Protein AF-A0A2B4SL84-F1 (afdb_monomer_lite)

Radius of gyration: 23.77 Å; chains: 1; bounding box: 54×51×97 Å

Structure (mmCIF, N/CA/C/O backbone):
data_AF-A0A2B4SL84-F1
#
_entry.id   AF-A0A2B4SL84-F1
#
loop_
_atom_site.group_PDB
_atom_site.id
_atom_site.type_symbol
_atom_site.label_atom_id
_atom_site.label_alt_id
_atom_site.label_comp_id
_atom_site.label_asym_id
_atom_site.label_entity_id
_atom_site.label_seq_id
_atom_site.pdbx_PDB_ins_code
_atom_site.Cartn_x
_atom_site.Cartn_y
_atom_site.Cartn_z
_atom_site.occupancy
_atom_site.B_iso_or_equiv
_atom_site.auth_seq_id
_atom_site.auth_comp_id
_atom_site.auth_asym_id
_atom_site.auth_atom_id
_atom_site.pdbx_PDB_model_num
ATOM 1 N N . MET A 1 1 ? -30.220 -30.568 69.373 1.00 39.31 1 MET A N 1
ATOM 2 C CA . MET A 1 1 ? -29.879 -29.169 69.046 1.00 39.31 1 MET A CA 1
ATOM 3 C C . MET A 1 1 ? -29.386 -29.143 67.608 1.00 39.31 1 MET A C 1
ATOM 5 O O . MET A 1 1 ? -28.279 -29.592 67.357 1.00 39.31 1 MET A O 1
ATOM 9 N N . LEU A 1 2 ? -30.231 -28.730 66.664 1.00 39.84 2 LEU A N 1
ATOM 10 C CA . LEU A 1 2 ? -29.877 -28.518 65.256 1.00 39.84 2 LEU A CA 1
ATOM 11 C C . LEU A 1 2 ? -30.132 -27.033 64.981 1.00 39.84 2 LEU A C 1
ATOM 13 O O . LEU A 1 2 ? -31.267 -26.581 65.109 1.00 39.84 2 LEU A O 1
ATOM 17 N N . GLY A 1 3 ? -29.065 -26.271 64.737 1.00 45.78 3 GLY A N 1
ATOM 18 C CA . GLY A 1 3 ? -29.142 -24.841 64.429 1.00 45.78 3 GLY A CA 1
ATOM 19 C C . GLY A 1 3 ? -29.603 -24.595 62.986 1.00 45.78 3 GLY A C 1
ATOM 20 O O . GLY A 1 3 ? -29.444 -25.481 62.144 1.00 45.78 3 GLY A O 1
ATOM 21 N N . PRO A 1 4 ? -30.179 -23.419 62.680 1.00 54.19 4 PRO A N 1
ATOM 22 C CA . PRO A 1 4 ? -30.688 -23.127 61.347 1.00 54.19 4 PRO A CA 1
ATOM 23 C C . PRO A 1 4 ? -29.530 -22.855 60.377 1.00 54.19 4 PRO A C 1
ATOM 25 O O . PRO A 1 4 ? -28.639 -22.059 60.671 1.00 54.19 4 PRO A O 1
ATOM 28 N N . LEU A 1 5 ? -29.554 -23.506 59.209 1.00 47.97 5 LEU A N 1
ATOM 29 C CA . LEU A 1 5 ? -28.699 -23.145 58.079 1.00 47.97 5 LEU A CA 1
ATOM 30 C C . LEU A 1 5 ? -29.188 -21.817 57.490 1.00 47.97 5 LEU A C 1
ATOM 32 O O . LEU A 1 5 ? -30.268 -21.745 56.906 1.00 47.97 5 LEU A O 1
ATOM 36 N N . THR A 1 6 ? -28.377 -20.774 57.614 1.00 47.62 6 THR A N 1
ATOM 37 C CA . THR A 1 6 ? -28.541 -19.525 56.872 1.00 47.62 6 THR A CA 1
ATOM 38 C C . THR A 1 6 ? -27.932 -19.686 55.478 1.00 47.62 6 THR A C 1
ATOM 40 O O . THR A 1 6 ? -26.717 -19.764 55.315 1.00 47.62 6 THR A O 1
ATOM 43 N N . PHE A 1 7 ? -28.776 -19.741 54.448 1.00 52.50 7 PHE A N 1
ATOM 44 C CA . PHE A 1 7 ? -28.333 -19.628 53.058 1.00 52.50 7 PHE A CA 1
ATOM 45 C C . PHE A 1 7 ? -28.110 -18.146 52.725 1.00 52.50 7 PHE A C 1
ATOM 47 O O . PHE A 1 7 ? -29.066 -17.381 52.615 1.00 52.50 7 PHE A O 1
ATOM 54 N N . LEU A 1 8 ? -26.850 -17.732 52.563 1.00 45.38 8 LEU A N 1
ATOM 55 C CA . LEU A 1 8 ? -26.514 -16.453 51.933 1.00 45.38 8 LEU A CA 1
ATOM 56 C C . LEU A 1 8 ? -26.655 -16.611 50.411 1.00 45.38 8 LEU A C 1
ATOM 58 O O . LEU A 1 8 ? -25.820 -17.256 49.778 1.00 45.38 8 LEU A O 1
ATOM 62 N N . SER A 1 9 ? -27.683 -16.012 49.804 1.00 48.47 9 SER A N 1
ATOM 63 C CA . SER A 1 9 ? -27.693 -15.812 48.352 1.00 48.47 9 SER A CA 1
ATOM 64 C C . SER A 1 9 ? -26.788 -14.626 48.019 1.00 48.47 9 SER A C 1
ATOM 66 O O . SER A 1 9 ? -27.162 -13.470 48.224 1.00 48.47 9 SER A O 1
ATOM 68 N N . ALA A 1 10 ? -25.586 -14.894 47.516 1.00 48.12 10 ALA A N 1
ATOM 69 C CA . ALA A 1 10 ? -24.776 -13.858 46.895 1.00 48.12 10 ALA A CA 1
ATOM 70 C C . ALA A 1 10 ? -25.393 -13.517 45.528 1.00 48.12 10 ALA A C 1
ATOM 72 O O . ALA A 1 10 ? -25.287 -14.295 44.581 1.00 48.12 10 ALA A O 1
ATOM 73 N N . LEU A 1 11 ? -26.054 -12.361 45.427 1.00 46.25 11 LEU A N 1
ATOM 74 C CA . LEU A 1 11 ? -26.340 -11.745 44.133 1.00 46.25 11 LEU A CA 1
ATOM 75 C C . LEU A 1 11 ? -24.994 -11.319 43.531 1.00 46.25 11 LEU A C 1
ATOM 77 O O . LEU A 1 11 ? -24.425 -10.298 43.912 1.00 46.25 11 LEU A O 1
ATOM 81 N N . VAL A 1 12 ? -24.464 -12.115 42.605 1.00 48.88 12 VAL A N 1
ATOM 82 C CA . VAL A 1 12 ? -23.361 -11.681 41.746 1.00 48.88 12 VAL A CA 1
ATOM 83 C C . VAL A 1 12 ? -23.954 -10.691 40.748 1.00 48.88 12 VAL A C 1
ATOM 85 O O . VAL A 1 12 ? -24.524 -11.079 39.731 1.00 48.88 12 VAL A O 1
ATOM 88 N N . PHE A 1 13 ? -23.851 -9.397 41.051 1.00 40.56 13 PHE A N 1
ATOM 89 C CA . PHE A 1 13 ? -23.984 -8.366 40.030 1.00 40.56 13 PHE A CA 1
ATOM 90 C C . PHE A 1 13 ? -22.816 -8.545 39.060 1.00 40.56 13 PHE A C 1
ATOM 92 O O . PHE A 1 13 ? -21.692 -8.127 39.339 1.00 40.56 13 PHE A O 1
ATOM 99 N N . VAL A 1 14 ? -23.070 -9.188 37.920 1.00 46.75 14 VAL A N 1
ATOM 100 C CA . VAL A 1 14 ? -22.184 -9.085 36.761 1.00 46.75 14 VAL A CA 1
ATOM 101 C C . VAL A 1 14 ? -22.312 -7.646 36.273 1.00 46.75 14 VAL A C 1
ATOM 103 O O . VAL A 1 14 ? -23.170 -7.318 35.458 1.00 46.75 14 VAL A O 1
ATOM 106 N N . LEU A 1 15 ? -21.496 -6.754 36.833 1.00 44.25 15 LEU A N 1
ATOM 107 C CA . LEU A 1 15 ? -21.224 -5.466 36.218 1.00 44.25 15 LEU A CA 1
ATOM 108 C C . LEU A 1 15 ? -20.579 -5.785 34.871 1.00 44.25 15 LEU A C 1
ATOM 110 O O . LEU A 1 15 ? -19.408 -6.168 34.817 1.00 44.25 15 LEU A O 1
ATOM 114 N N . GLY A 1 16 ? -21.367 -5.695 33.799 1.00 40.81 16 GLY A N 1
ATOM 115 C CA . GLY A 1 16 ? -20.864 -5.692 32.436 1.00 40.81 16 GLY A CA 1
ATOM 116 C C . GLY A 1 16 ? -19.934 -4.498 32.285 1.00 40.81 16 GLY A C 1
ATOM 117 O O . GLY A 1 16 ? -20.372 -3.401 31.958 1.00 40.81 16 GLY A O 1
ATOM 118 N N . HIS A 1 17 ? -18.654 -4.697 32.589 1.00 46.75 17 HIS A N 1
ATOM 119 C CA . HIS A 1 17 ? -17.615 -3.746 32.249 1.00 46.75 17 HIS A CA 1
ATOM 120 C C . HIS A 1 17 ? -17.556 -3.759 30.726 1.00 46.75 17 HIS A C 1
ATOM 122 O O . HIS A 1 17 ? -17.116 -4.745 30.135 1.00 46.75 17 HIS A O 1
ATOM 128 N N . GLY A 1 18 ? -18.077 -2.706 30.094 1.00 53.28 18 GLY A N 1
ATOM 129 C CA . GLY A 1 18 ? -17.866 -2.476 28.672 1.00 53.28 18 GLY A CA 1
ATOM 130 C C . GLY A 1 18 ? -16.363 -2.493 28.426 1.00 53.28 18 GLY A C 1
ATOM 131 O O . GLY A 1 18 ? -15.652 -1.593 28.863 1.00 53.28 18 GLY A O 1
ATOM 132 N N . HIS A 1 19 ? -15.862 -3.573 27.833 1.00 65.38 19 HIS A N 1
ATOM 133 C CA . HIS A 1 19 ? -14.440 -3.728 27.588 1.00 65.38 19 HIS A CA 1
ATOM 134 C C . HIS A 1 19 ? -14.057 -2.753 26.473 1.00 65.38 19 HIS A C 1
ATOM 136 O O . HIS A 1 19 ? -14.526 -2.890 25.341 1.00 65.38 19 HIS A O 1
ATOM 142 N N . ALA A 1 20 ? -13.232 -1.755 26.788 1.00 78.12 20 ALA A N 1
ATOM 143 C CA . ALA A 1 20 ? -12.756 -0.796 25.801 1.00 78.12 20 ALA A CA 1
ATOM 144 C C . ALA A 1 20 ? -12.003 -1.526 24.674 1.00 78.12 20 ALA A C 1
ATOM 146 O O . ALA A 1 20 ? -11.113 -2.352 24.914 1.00 78.12 20 ALA A O 1
ATOM 147 N N . THR A 1 21 ? -12.385 -1.250 23.428 1.00 89.06 21 THR A N 1
ATOM 148 C CA . THR A 1 21 ? -11.747 -1.830 22.245 1.00 89.06 21 THR A CA 1
ATOM 149 C C . THR A 1 21 ? -10.539 -0.985 21.870 1.00 89.06 21 THR A C 1
ATOM 151 O O . THR A 1 21 ? -10.688 0.134 21.389 1.00 89.06 21 THR A O 1
ATOM 154 N N . HIS A 1 22 ? -9.338 -1.518 22.070 1.00 93.44 22 HIS A N 1
ATOM 155 C CA . HIS A 1 22 ? -8.107 -0.858 21.640 1.00 93.44 22 HIS A CA 1
ATOM 156 C C . HIS A 1 22 ? -7.942 -0.994 20.123 1.00 93.44 22 HIS A C 1
ATOM 158 O O . HIS A 1 22 ? -8.202 -2.065 19.565 1.00 93.44 22 HIS A O 1
ATOM 164 N N . MET A 1 23 ? -7.537 0.088 19.459 1.00 95.88 23 MET A N 1
ATOM 165 C CA . MET A 1 23 ? -7.308 0.121 18.013 1.00 95.88 23 MET A CA 1
ATOM 166 C C . MET A 1 23 ? -6.044 0.926 17.703 1.00 95.88 23 MET A C 1
ATOM 168 O O . MET A 1 23 ? -6.093 2.117 17.406 1.00 95.88 23 MET A O 1
ATOM 172 N N . ARG A 1 24 ? -4.890 0.272 17.810 1.00 97.94 24 ARG A N 1
ATOM 173 C CA . ARG A 1 24 ? -3.572 0.867 17.574 1.00 97.94 24 ARG A CA 1
ATOM 174 C C . ARG A 1 24 ? -3.163 0.702 16.114 1.00 97.94 24 ARG A C 1
ATOM 176 O O . ARG A 1 24 ? -2.810 -0.398 15.691 1.00 97.94 24 ARG A O 1
ATOM 183 N N . TRP A 1 25 ? -3.195 1.783 15.349 1.00 98.25 25 TRP A N 1
ATOM 184 C CA . TRP A 1 25 ? -2.749 1.803 13.960 1.00 98.25 25 TRP A CA 1
ATOM 185 C C . TRP A 1 25 ? -1.238 1.997 13.885 1.00 98.25 25 TRP A C 1
ATOM 187 O O . TRP A 1 25 ? -0.712 2.953 14.452 1.00 98.25 25 TRP A O 1
ATOM 197 N N . CYS A 1 26 ? -0.538 1.106 13.192 1.00 98.44 26 CYS A N 1
ATOM 198 C CA . CYS A 1 26 ? 0.891 1.223 12.967 1.00 98.44 26 CYS A CA 1
ATOM 199 C C . CYS A 1 26 ? 1.167 2.033 11.698 1.00 98.44 26 CYS A C 1
ATOM 201 O O . CYS A 1 26 ? 0.639 1.709 10.634 1.00 98.44 26 CYS A O 1
ATOM 203 N N . THR A 1 27 ? 1.983 3.076 11.811 1.00 97.44 27 THR A N 1
ATOM 204 C CA . THR A 1 27 ? 2.416 3.929 10.695 1.00 97.44 27 THR A CA 1
ATOM 205 C C . THR A 1 27 ? 3.918 3.796 10.475 1.00 97.44 27 THR A C 1
ATOM 207 O O . THR A 1 27 ? 4.650 3.418 11.390 1.00 97.44 27 THR A O 1
ATOM 210 N N . ILE A 1 28 ? 4.394 4.104 9.269 1.00 92.75 28 ILE A N 1
ATOM 211 C CA . ILE A 1 28 ? 5.813 3.957 8.900 1.00 92.75 28 ILE A CA 1
ATOM 212 C C . ILE A 1 28 ? 6.509 5.289 8.589 1.00 92.75 28 ILE A C 1
ATOM 214 O O . ILE A 1 28 ? 7.736 5.346 8.553 1.00 92.75 28 ILE A O 1
ATOM 218 N N . LYS A 1 29 ? 5.751 6.370 8.357 1.00 90.75 29 LYS A N 1
ATOM 219 C CA . LYS A 1 29 ? 6.280 7.715 8.060 1.00 90.75 29 LYS A CA 1
ATOM 220 C C . LYS A 1 29 ? 5.773 8.745 9.063 1.00 90.75 29 LYS A C 1
ATOM 222 O O . LYS A 1 29 ? 4.617 8.697 9.469 1.00 90.75 29 LYS A O 1
ATOM 227 N N . ASP A 1 30 ? 6.572 9.772 9.341 1.00 93.81 30 ASP A N 1
ATOM 228 C CA . ASP A 1 30 ? 6.170 10.874 10.230 1.00 93.81 30 ASP A CA 1
ATOM 229 C C . ASP A 1 30 ? 4.902 11.599 9.746 1.00 93.81 30 ASP A C 1
ATOM 231 O O . ASP A 1 30 ? 4.051 12.006 10.537 1.00 93.81 30 ASP A O 1
ATOM 235 N N . GLN A 1 31 ? 4.756 11.784 8.430 1.00 94.19 31 GLN A N 1
ATOM 236 C CA . GLN A 1 31 ? 3.558 12.384 7.836 1.00 94.19 31 GLN A CA 1
ATOM 237 C C . GLN A 1 31 ? 2.338 11.476 8.009 1.00 94.19 31 GLN A C 1
ATOM 239 O O . GLN A 1 31 ? 1.235 11.960 8.254 1.00 94.19 31 GLN A O 1
ATOM 244 N N . GLU A 1 32 ? 2.542 10.165 7.918 1.00 94.19 32 GLU A N 1
ATOM 245 C CA . GLU A 1 32 ? 1.490 9.173 8.106 1.00 94.19 32 GLU A CA 1
ATOM 246 C C . GLU A 1 32 ? 1.044 9.115 9.567 1.00 94.19 32 GLU A C 1
ATOM 248 O O . GLU A 1 32 ? -0.154 9.110 9.833 1.00 94.19 32 GLU A O 1
ATOM 253 N N . GLN A 1 33 ? 1.980 9.198 10.514 1.00 97.12 33 GLN A N 1
ATOM 254 C CA . GLN A 1 33 ? 1.684 9.326 11.941 1.00 97.12 33 GLN A CA 1
ATOM 255 C C . GLN A 1 33 ? 0.835 10.570 12.235 1.00 97.12 33 GLN A C 1
ATOM 257 O O . GLN A 1 33 ? -0.128 10.490 12.995 1.00 97.12 33 GLN A O 1
ATOM 262 N N . LYS A 1 34 ? 1.123 11.712 11.597 1.00 97.50 34 LYS A N 1
ATOM 263 C CA . LYS A 1 34 ? 0.296 12.927 11.731 1.00 97.50 34 LYS A CA 1
ATOM 264 C C . LYS A 1 34 ? -1.118 12.727 11.181 1.00 97.50 34 LYS A C 1
ATOM 266 O O . LYS A 1 34 ? -2.081 13.124 11.834 1.00 97.50 34 LYS A O 1
ATOM 271 N N . LYS A 1 35 ? -1.260 12.100 10.006 1.00 97.62 35 LYS A N 1
ATOM 272 C CA . LYS A 1 35 ? -2.584 11.779 9.442 1.00 97.62 35 LYS A CA 1
ATOM 273 C C . LYS A 1 35 ? -3.342 10.790 10.322 1.00 97.62 35 LYS A C 1
ATOM 275 O O . LYS A 1 35 ? -4.537 10.956 10.534 1.00 97.62 35 LYS A O 1
ATOM 280 N N . CYS A 1 36 ? -2.638 9.825 10.901 1.00 98.06 36 CYS A N 1
ATOM 281 C CA . CYS A 1 36 ? -3.187 8.869 11.849 1.00 98.06 36 CYS A CA 1
ATOM 282 C C . CYS A 1 36 ? -3.765 9.561 13.086 1.00 98.06 36 CYS A C 1
ATOM 284 O O . CYS A 1 36 ? -4.896 9.284 13.462 1.00 98.06 36 CYS A O 1
ATOM 286 N N . GLN A 1 37 ? -3.047 10.520 13.672 1.00 97.75 37 GLN A N 1
ATOM 287 C CA . GLN A 1 37 ? -3.518 11.274 14.842 1.00 97.75 37 GLN A CA 1
ATOM 288 C C . GLN A 1 37 ? -4.761 12.126 14.548 1.00 97.75 37 GLN A C 1
ATOM 290 O O . GLN A 1 37 ? -5.606 12.338 15.417 1.00 97.75 37 GLN A O 1
ATOM 295 N N . ASP A 1 38 ? -4.898 12.633 13.321 1.00 97.31 38 ASP A N 1
ATOM 296 C CA . ASP A 1 38 ? -6.145 13.266 12.891 1.00 97.31 38 ASP A CA 1
ATOM 297 C C . ASP A 1 38 ? -7.262 12.228 12.695 1.00 97.31 38 ASP A C 1
ATOM 299 O O . ASP A 1 38 ? -8.405 12.478 13.082 1.00 97.31 38 ASP A O 1
ATOM 303 N N . PHE A 1 39 ? -6.928 11.047 12.169 1.00 97.31 39 PHE A N 1
ATOM 304 C CA . PHE A 1 39 ? -7.865 9.942 11.992 1.00 97.31 39 PHE A CA 1
ATOM 305 C C . PHE A 1 39 ? -8.367 9.362 13.326 1.00 97.31 39 PHE A C 1
ATOM 307 O O . PHE A 1 39 ? -9.541 9.018 13.431 1.00 97.31 39 PHE A O 1
ATOM 314 N N . GLU A 1 40 ? -7.542 9.336 14.379 1.00 96.50 40 GLU A N 1
ATOM 315 C CA . GLU A 1 40 ? -7.954 8.952 15.738 1.00 96.50 40 GLU A CA 1
ATOM 316 C C . GLU A 1 40 ? -9.177 9.753 16.198 1.00 96.50 40 GLU A C 1
ATOM 318 O O . GLU A 1 40 ? -10.151 9.180 16.685 1.00 96.50 40 GLU A O 1
ATOM 323 N N . LYS A 1 41 ? -9.161 11.076 15.994 1.00 94.88 41 LYS A N 1
ATOM 324 C CA . LYS A 1 41 ? -10.257 11.977 16.391 1.00 94.88 41 LYS A CA 1
ATOM 325 C C . LYS A 1 41 ? -11.543 11.649 15.636 1.00 94.88 41 LYS A C 1
ATOM 327 O O . LYS A 1 41 ? -12.626 11.673 16.217 1.00 94.88 41 LYS A O 1
ATOM 332 N N . VAL A 1 42 ? -11.418 11.316 14.352 1.00 94.44 42 VAL A N 1
ATOM 333 C CA . VAL A 1 42 ? -12.543 10.885 13.514 1.00 94.44 42 VAL A CA 1
ATOM 334 C C . VAL A 1 42 ? -13.129 9.575 14.032 1.00 94.44 42 VAL A C 1
ATOM 336 O O . VAL A 1 42 ? -14.339 9.480 14.230 1.00 94.44 42 VAL A O 1
ATOM 339 N N . LEU A 1 43 ? -12.281 8.588 14.323 1.00 94.88 43 LEU A N 1
ATOM 340 C CA . LEU A 1 43 ? -12.712 7.300 14.865 1.00 94.88 43 LEU A CA 1
ATOM 341 C C . LEU A 1 43 ? -13.376 7.445 16.242 1.00 94.88 43 LEU A C 1
ATOM 343 O O . LEU A 1 43 ? -14.366 6.764 16.501 1.00 94.88 43 LEU A O 1
ATOM 347 N N . MET A 1 44 ? -12.883 8.350 17.097 1.00 92.75 44 MET A N 1
ATOM 348 C CA . MET A 1 44 ? -13.518 8.681 18.380 1.00 92.75 44 MET A CA 1
ATOM 349 C C . MET A 1 44 ? -14.903 9.314 18.202 1.00 92.75 44 MET A C 1
ATOM 351 O O . MET A 1 44 ? -15.819 9.002 18.961 1.00 92.75 44 MET A O 1
ATOM 355 N N . ASN A 1 45 ? -15.084 10.184 17.203 1.00 92.00 45 ASN A N 1
ATOM 356 C CA . ASN A 1 45 ? -16.395 10.772 16.938 1.00 92.00 45 ASN A CA 1
ATOM 357 C C . ASN A 1 45 ? -17.399 9.707 16.464 1.00 92.00 45 ASN A C 1
ATOM 359 O O . ASN A 1 45 ? -18.475 9.563 17.041 1.00 92.00 45 ASN A O 1
ATOM 363 N N . ILE A 1 46 ? -17.008 8.893 15.476 1.00 91.75 46 ILE A N 1
ATOM 364 C CA . ILE A 1 46 ? -17.867 7.827 14.937 1.00 91.75 46 ILE A CA 1
ATOM 365 C C . ILE A 1 46 ? -18.211 6.800 16.027 1.00 91.75 46 ILE A C 1
ATOM 367 O O . ILE A 1 46 ? -19.343 6.312 16.073 1.00 91.75 46 ILE A O 1
ATOM 371 N N . SER A 1 47 ? -17.260 6.447 16.900 1.00 90.69 47 SER A N 1
ATOM 372 C CA . SER A 1 47 ? -17.497 5.472 17.970 1.00 90.69 47 SER A CA 1
ATOM 373 C C . SER A 1 47 ? -18.490 5.994 19.013 1.00 90.69 47 SER A C 1
ATOM 375 O O . SER A 1 47 ? -19.408 5.261 19.390 1.00 90.69 47 SER A O 1
ATOM 377 N N . SER A 1 48 ? -18.373 7.270 19.396 1.00 88.69 48 SER A N 1
ATOM 378 C CA . SER A 1 48 ? -19.300 7.955 20.304 1.00 88.69 48 SER A CA 1
ATOM 379 C C . SER A 1 48 ? -20.730 7.981 19.755 1.00 88.69 48 SER A C 1
ATOM 381 O O . SER A 1 48 ? -21.668 7.591 20.448 1.00 88.69 48 SER A O 1
ATOM 383 N N . GLU A 1 49 ? -20.901 8.329 18.475 1.00 88.19 49 GLU A N 1
ATOM 384 C CA . GLU A 1 49 ? -22.210 8.360 17.798 1.00 88.19 49 GLU A CA 1
ATOM 385 C C . GLU A 1 49 ? -22.919 6.994 17.769 1.00 88.19 49 GLU A C 1
ATOM 387 O O . GLU A 1 49 ? -24.141 6.922 17.641 1.00 88.19 49 GLU A O 1
ATOM 392 N N . HIS A 1 50 ? -22.167 5.900 17.909 1.00 85.25 50 HIS A N 1
ATOM 393 C CA . HIS A 1 50 ? -22.679 4.534 17.817 1.00 85.25 50 HIS A CA 1
ATOM 394 C C . HIS A 1 50 ? -22.625 3.759 19.138 1.00 85.25 50 HIS A C 1
ATOM 396 O O . HIS A 1 50 ? -22.771 2.536 19.124 1.00 85.25 50 HIS A O 1
ATOM 402 N N . ASN A 1 51 ? -22.443 4.445 20.274 1.00 84.12 51 ASN A N 1
ATOM 403 C CA . ASN A 1 51 ? -22.340 3.837 21.608 1.00 84.12 51 ASN A CA 1
ATOM 404 C C . ASN A 1 51 ? -21.258 2.739 21.694 1.00 84.12 51 ASN A C 1
ATOM 406 O O . ASN A 1 51 ? -21.430 1.729 22.378 1.00 84.12 51 ASN A O 1
ATOM 410 N N . MET A 1 52 ? -20.143 2.920 20.981 1.00 84.19 52 MET A N 1
ATOM 411 C CA . MET A 1 52 ? -18.999 2.009 20.986 1.00 84.19 52 MET A CA 1
ATOM 412 C C . MET A 1 52 ? -17.844 2.622 21.779 1.00 84.19 52 MET A C 1
ATOM 414 O O . MET A 1 52 ? -17.437 3.752 21.526 1.00 84.19 52 MET A O 1
ATOM 418 N N . THR A 1 53 ? -17.256 1.865 22.704 1.00 87.75 53 THR A N 1
ATOM 419 C CA . THR A 1 53 ? -16.054 2.300 23.431 1.00 87.75 53 THR A CA 1
ATOM 420 C C . THR A 1 53 ? -14.806 1.878 22.658 1.00 87.75 53 THR A C 1
ATOM 422 O O . THR A 1 53 ? -14.350 0.738 22.771 1.00 87.75 53 THR A O 1
ATOM 425 N N . LEU A 1 54 ? -14.280 2.795 21.843 1.00 92.06 54 LEU A N 1
ATOM 426 C CA . LEU A 1 54 ? -13.068 2.609 21.043 1.00 92.06 54 LEU A CA 1
ATOM 427 C C . LEU A 1 54 ? -11.940 3.503 21.569 1.00 92.06 54 LEU A C 1
ATOM 429 O O . LEU A 1 54 ? -12.150 4.695 21.778 1.00 92.06 54 LEU A O 1
ATOM 433 N N . GLU A 1 55 ? -10.742 2.945 21.705 1.00 94.31 55 GLU A N 1
ATOM 434 C CA . GLU A 1 55 ? -9.515 3.672 22.039 1.00 94.31 55 GLU A CA 1
ATOM 435 C C . GLU A 1 55 ? -8.545 3.635 20.847 1.00 94.31 55 GLU A C 1
ATOM 437 O O . GLU A 1 55 ? -7.646 2.782 20.806 1.00 94.31 55 GLU A O 1
ATOM 442 N N . PRO A 1 56 ? -8.736 4.511 19.840 1.00 95.88 56 PRO A N 1
ATOM 443 C CA . PRO A 1 56 ? -7.822 4.600 18.715 1.00 95.88 56 PRO A CA 1
ATOM 444 C C . PRO A 1 56 ? -6.509 5.259 19.149 1.00 95.88 56 PRO A C 1
ATOM 446 O O . PRO A 1 56 ? -6.516 6.244 19.889 1.00 95.88 56 PRO A O 1
ATOM 449 N N . LYS A 1 57 ? -5.385 4.695 18.704 1.00 97.38 57 LYS A N 1
ATOM 450 C CA . LYS A 1 57 ? -4.031 5.218 18.942 1.00 97.38 57 LYS A CA 1
ATOM 451 C C . LYS A 1 57 ? -3.145 4.980 17.720 1.00 97.38 57 LYS A C 1
ATOM 453 O O . LYS A 1 57 ? -3.365 4.023 16.986 1.00 97.38 57 LYS A O 1
ATOM 458 N N . CYS A 1 58 ? -2.091 5.766 17.563 1.00 98.12 58 CYS A N 1
ATOM 459 C CA . CYS A 1 58 ? -1.101 5.604 16.506 1.00 98.12 58 CYS A CA 1
ATOM 460 C C . CYS A 1 58 ? 0.243 5.173 17.084 1.00 98.12 58 CYS A C 1
ATOM 462 O O . CYS A 1 58 ? 0.823 5.844 17.941 1.00 98.12 58 CYS A O 1
ATOM 464 N N . VAL A 1 59 ? 0.765 4.060 16.588 1.00 98.25 59 VAL A N 1
ATOM 465 C CA . VAL A 1 59 ? 2.088 3.531 16.919 1.00 98.25 59 VAL A CA 1
ATOM 466 C C . VAL A 1 59 ? 2.978 3.731 15.703 1.00 98.25 59 VAL A C 1
ATOM 468 O O . VAL A 1 59 ? 2.584 3.391 14.597 1.00 98.25 59 VAL A O 1
ATOM 471 N N . GLN A 1 60 ? 4.181 4.263 15.887 1.00 97.81 60 GLN A N 1
ATOM 472 C CA . GLN A 1 60 ? 5.107 4.422 14.771 1.00 97.81 60 GLN A CA 1
ATOM 473 C C . GLN A 1 60 ? 6.105 3.264 14.737 1.00 97.81 60 GLN A C 1
ATOM 475 O O . GLN A 1 60 ? 6.749 2.954 15.742 1.00 97.81 60 GLN A O 1
ATOM 480 N N . GLY A 1 61 ? 6.204 2.622 13.581 1.00 96.00 61 GLY A N 1
ATOM 481 C CA . GLY A 1 61 ? 7.233 1.653 13.239 1.00 96.00 61 GLY A CA 1
ATOM 482 C C . GLY A 1 61 ? 8.283 2.265 12.314 1.00 96.00 61 GLY A C 1
ATOM 483 O O . GLY A 1 61 ? 8.097 3.323 11.718 1.00 96.00 61 GLY A O 1
ATOM 484 N N . SER A 1 62 ? 9.408 1.576 12.186 1.00 88.25 62 SER A N 1
ATOM 485 C CA . SER A 1 62 ? 10.509 1.944 11.291 1.00 88.25 62 SER A CA 1
ATOM 486 C C . SER A 1 62 ? 10.283 1.511 9.837 1.00 88.25 62 SER A C 1
ATOM 488 O O . SER A 1 62 ? 10.918 2.043 8.929 1.00 88.25 62 SER A O 1
ATOM 490 N N . ASN A 1 63 ? 9.427 0.511 9.610 1.00 87.94 63 ASN A N 1
ATOM 491 C CA . ASN A 1 63 ? 9.011 -0.010 8.305 1.00 87.94 63 ASN A CA 1
ATOM 492 C C . ASN A 1 63 ? 7.835 -0.994 8.486 1.00 87.94 63 ASN A C 1
ATOM 494 O O . ASN A 1 63 ? 7.447 -1.310 9.612 1.00 87.94 63 ASN A O 1
ATOM 498 N N . ALA A 1 64 ? 7.288 -1.510 7.381 1.00 89.75 64 ALA A N 1
ATOM 499 C CA . ALA A 1 64 ? 6.155 -2.434 7.414 1.00 89.75 64 ALA A CA 1
ATOM 500 C C . ALA A 1 64 ? 6.445 -3.720 8.207 1.00 89.75 64 ALA A C 1
ATOM 502 O O . ALA A 1 64 ? 5.569 -4.206 8.914 1.00 89.75 64 ALA A O 1
ATOM 503 N N . ILE A 1 65 ? 7.673 -4.251 8.145 1.00 89.38 65 ILE A N 1
ATOM 504 C CA . ILE A 1 65 ? 8.063 -5.472 8.868 1.00 89.38 65 ILE A CA 1
ATOM 505 C C . ILE A 1 65 ? 8.078 -5.237 10.378 1.00 89.38 65 ILE A C 1
ATOM 507 O O . ILE A 1 65 ? 7.527 -6.045 11.117 1.00 89.38 65 ILE A O 1
ATOM 511 N N . ASP A 1 66 ? 8.639 -4.118 10.829 1.00 94.88 66 ASP A N 1
ATOM 512 C CA . ASP A 1 66 ? 8.588 -3.718 12.240 1.00 94.88 66 ASP A CA 1
ATOM 513 C C . ASP A 1 66 ? 7.134 -3.564 12.714 1.00 94.88 66 ASP A C 1
ATOM 515 O O . ASP A 1 66 ? 6.753 -4.080 13.760 1.00 94.88 66 ASP A O 1
ATOM 519 N N . CYS A 1 67 ? 6.258 -2.969 11.900 1.00 97.69 67 CYS A N 1
ATOM 520 C CA . CYS A 1 67 ? 4.832 -2.922 12.219 1.00 97.69 67 CYS A CA 1
ATOM 521 C C . CYS A 1 67 ? 4.168 -4.309 12.278 1.00 97.69 67 CYS A C 1
ATOM 523 O O . CYS A 1 67 ? 3.383 -4.566 13.191 1.00 97.69 67 CYS A O 1
ATOM 525 N N . MET A 1 68 ? 4.489 -5.225 11.360 1.00 97.25 68 MET A N 1
ATOM 526 C CA . MET A 1 68 ? 4.011 -6.613 11.420 1.00 97.25 68 MET A CA 1
ATOM 527 C C . MET A 1 68 ? 4.499 -7.323 12.696 1.00 97.25 68 MET A C 1
ATOM 529 O O . MET A 1 68 ? 3.724 -8.026 13.347 1.00 97.25 68 MET A O 1
ATOM 533 N N . GLU A 1 69 ? 5.755 -7.107 13.100 1.00 96.19 69 GLU A N 1
ATOM 534 C CA . GLU A 1 69 ? 6.328 -7.621 14.352 1.00 96.19 69 GLU A CA 1
ATOM 535 C C . GLU A 1 69 ? 5.612 -7.041 15.577 1.00 96.19 69 GLU A C 1
ATOM 537 O O . GLU A 1 69 ? 5.179 -7.792 16.454 1.00 96.19 69 GLU A O 1
ATOM 542 N N . LYS A 1 70 ? 5.383 -5.726 15.599 1.00 98.25 70 LYS A N 1
ATOM 543 C CA . LYS A 1 70 ? 4.606 -5.043 16.641 1.00 98.25 70 LYS A CA 1
ATOM 544 C C . LYS A 1 70 ? 3.193 -5.595 16.755 1.00 98.25 70 LYS A C 1
ATOM 546 O O . LYS A 1 70 ? 2.719 -5.810 17.869 1.00 98.25 70 LYS A O 1
ATOM 551 N N . ILE A 1 71 ? 2.522 -5.876 15.639 1.00 98.00 71 ILE A N 1
ATOM 552 C CA . ILE A 1 71 ? 1.177 -6.466 15.660 1.00 98.00 71 ILE A CA 1
ATOM 553 C C . ILE A 1 71 ? 1.212 -7.902 16.181 1.00 98.00 71 ILE A C 1
ATOM 555 O O . ILE A 1 71 ? 0.406 -8.284 17.033 1.00 98.00 71 ILE A O 1
ATOM 559 N N . LYS A 1 72 ? 2.191 -8.698 15.745 1.00 95.56 72 LYS A N 1
ATOM 560 C CA . LYS A 1 72 ? 2.394 -10.063 16.246 1.00 95.56 72 LYS A CA 1
ATOM 561 C C . LYS A 1 72 ? 2.595 -10.083 17.767 1.00 95.56 72 LYS A C 1
ATOM 563 O O . LYS A 1 72 ? 1.972 -10.910 18.448 1.00 95.56 72 LYS A O 1
ATOM 568 N N . ASN A 1 73 ? 3.382 -9.133 18.279 1.00 95.94 73 ASN A N 1
ATOM 569 C CA . ASN A 1 73 ? 3.712 -8.949 19.695 1.00 95.94 73 ASN A CA 1
ATOM 570 C C . ASN A 1 73 ? 2.612 -8.242 20.508 1.00 95.94 73 ASN A C 1
ATOM 572 O O . ASN A 1 73 ? 2.708 -8.172 21.731 1.00 95.94 73 ASN A O 1
ATOM 576 N N . GLY A 1 74 ? 1.551 -7.746 19.863 1.00 95.12 74 GLY A N 1
ATOM 577 C CA . GLY A 1 74 ? 0.457 -7.041 20.533 1.00 95.12 74 GLY A CA 1
ATOM 578 C C . GLY A 1 74 ? 0.809 -5.618 20.977 1.00 95.12 74 GLY A C 1
ATOM 579 O O . GLY A 1 74 ? 0.160 -5.090 21.878 1.00 95.12 74 GLY A O 1
ATOM 580 N N . GLU A 1 75 ? 1.813 -4.989 20.366 1.00 97.44 75 GLU A N 1
ATOM 581 C CA . GLU A 1 75 ? 2.166 -3.571 20.533 1.00 97.44 75 GLU A CA 1
ATOM 582 C C . GLU A 1 75 ? 1.328 -2.652 19.630 1.00 97.44 75 GLU A C 1
ATOM 584 O O . GLU A 1 75 ? 1.048 -1.514 20.005 1.00 97.44 75 GLU A O 1
ATOM 589 N N . ALA A 1 76 ? 0.888 -3.163 18.478 1.00 98.06 76 ALA A N 1
ATOM 590 C CA . ALA A 1 76 ? -0.037 -2.520 17.547 1.00 98.06 76 ALA A CA 1
ATOM 591 C C . ALA A 1 76 ? -1.140 -3.510 17.127 1.00 98.06 76 ALA A C 1
ATOM 593 O O . ALA A 1 76 ? -1.040 -4.699 17.419 1.00 98.06 76 ALA A O 1
ATOM 594 N N . ASP A 1 77 ? -2.186 -3.033 16.450 1.00 98.00 77 ASP A N 1
ATOM 595 C CA . ASP A 1 77 ? -3.356 -3.850 16.088 1.00 98.00 77 ASP A CA 1
ATOM 596 C C . ASP A 1 77 ? -3.627 -3.884 14.575 1.00 98.00 77 ASP A C 1
ATOM 598 O O . ASP A 1 77 ? -4.152 -4.879 14.066 1.00 98.00 77 ASP A O 1
ATOM 602 N N . LEU A 1 78 ? -3.286 -2.809 13.854 1.00 98.06 78 LEU A N 1
ATOM 603 C CA . LEU A 1 78 ? -3.621 -2.617 12.439 1.00 98.06 78 LEU A CA 1
ATOM 604 C C . LEU A 1 78 ? -2.469 -1.986 11.658 1.00 98.06 78 LEU A C 1
ATOM 606 O O . LEU A 1 78 ? -1.723 -1.177 12.200 1.00 98.06 78 LEU A O 1
ATOM 610 N N . ILE A 1 79 ? -2.364 -2.317 10.374 1.00 97.75 79 ILE A N 1
ATOM 611 C CA . ILE A 1 79 ? -1.502 -1.646 9.390 1.00 97.75 79 ILE A CA 1
ATOM 612 C C . ILE A 1 79 ? -2.115 -1.811 7.996 1.00 97.75 79 ILE A C 1
ATOM 614 O O . ILE A 1 79 ? -2.694 -2.857 7.711 1.00 97.75 79 ILE A O 1
ATOM 618 N N . THR A 1 80 ? -1.976 -0.814 7.124 1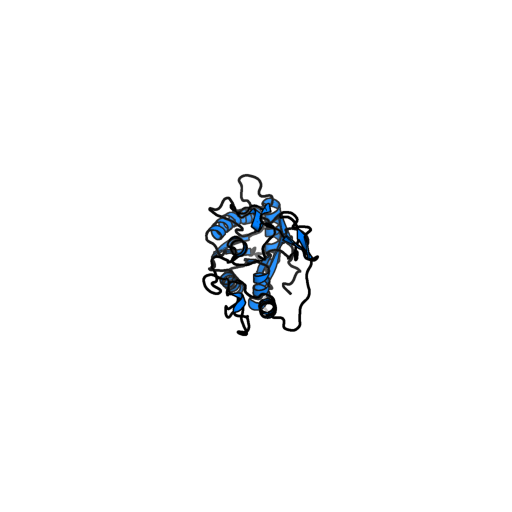.00 95.25 80 THR A N 1
ATOM 619 C CA . THR A 1 80 ? -2.287 -0.957 5.693 1.00 95.25 80 THR A CA 1
ATOM 620 C C . THR A 1 80 ? -1.063 -1.490 4.955 1.00 95.25 80 THR A C 1
ATOM 622 O O . THR A 1 80 ? 0.012 -0.909 5.073 1.00 95.25 80 THR A O 1
ATOM 625 N N . LEU A 1 81 ? -1.217 -2.580 4.203 1.00 91.44 81 LEU A N 1
ATOM 626 C CA . LEU A 1 81 ? -0.136 -3.255 3.475 1.00 91.44 81 LEU A CA 1
ATOM 627 C C . LEU A 1 81 ? -0.465 -3.403 1.991 1.00 91.44 81 LEU A C 1
ATOM 629 O O . LEU A 1 81 ? -1.630 -3.569 1.628 1.00 91.44 81 LEU A O 1
ATOM 633 N N . ASP A 1 82 ? 0.560 -3.384 1.139 1.00 84.69 82 ASP A N 1
ATOM 634 C CA . ASP A 1 82 ? 0.425 -3.701 -0.287 1.00 84.69 82 ASP A CA 1
ATOM 635 C C . ASP A 1 82 ? 0.302 -5.206 -0.576 1.00 84.69 82 ASP A C 1
ATOM 637 O O . ASP A 1 82 ? 0.465 -6.042 0.306 1.00 84.69 82 ASP A O 1
ATOM 641 N N . GLY A 1 83 ? 0.004 -5.577 -1.827 1.00 78.12 83 GLY A N 1
ATOM 642 C CA . GLY A 1 83 ? -0.194 -6.981 -2.208 1.00 78.12 83 GLY A CA 1
ATOM 643 C C . GLY A 1 83 ? 0.999 -7.904 -1.909 1.00 78.12 83 GLY A C 1
ATOM 644 O O . GLY A 1 83 ? 0.797 -9.059 -1.538 1.00 78.12 83 GLY A O 1
ATOM 645 N N . GLY A 1 84 ? 2.236 -7.413 -2.033 1.00 73.56 84 GLY A N 1
ATOM 646 C CA . GLY A 1 84 ? 3.434 -8.188 -1.699 1.00 73.56 84 GLY A CA 1
ATOM 647 C C . GLY A 1 84 ? 3.626 -8.318 -0.188 1.00 73.56 84 GLY A C 1
ATOM 648 O O . GLY A 1 84 ? 3.953 -9.392 0.319 1.00 73.56 84 GLY A O 1
ATOM 649 N N . GLU A 1 85 ? 3.363 -7.241 0.546 1.00 82.50 85 GLU A N 1
ATOM 650 C CA . GLU A 1 85 ? 3.432 -7.202 2.004 1.00 82.50 85 GLU A CA 1
ATOM 651 C C . GLU A 1 85 ? 2.322 -8.028 2.672 1.00 82.50 85 GLU A C 1
ATOM 653 O O . GLU A 1 85 ? 2.590 -8.694 3.669 1.00 82.50 85 GLU A O 1
ATOM 658 N N . ILE A 1 86 ? 1.109 -8.066 2.109 1.00 86.50 86 ILE A N 1
ATOM 659 C CA . ILE A 1 86 ? -0.011 -8.904 2.574 1.00 86.50 86 ILE A CA 1
ATOM 660 C C . ILE A 1 86 ? 0.384 -10.385 2.563 1.00 86.50 86 ILE A C 1
ATOM 662 O O . ILE A 1 86 ? 0.123 -11.093 3.539 1.00 86.50 86 ILE A O 1
ATOM 666 N N . TYR A 1 87 ? 1.055 -10.850 1.502 1.00 78.94 87 TYR A N 1
ATOM 667 C CA . TYR A 1 87 ? 1.552 -12.227 1.421 1.00 78.94 87 TYR A CA 1
ATOM 668 C C . TYR A 1 87 ? 2.558 -12.530 2.539 1.00 78.94 87 TYR A C 1
ATOM 670 O O . TYR A 1 87 ? 2.452 -13.547 3.228 1.00 78.94 87 TYR A O 1
ATOM 678 N N . VAL A 1 88 ? 3.520 -11.627 2.756 1.00 81.44 88 VAL A N 1
ATOM 679 C CA . VAL A 1 88 ? 4.523 -11.755 3.825 1.00 81.44 88 VAL A CA 1
ATOM 680 C C . VAL A 1 88 ? 3.858 -11.743 5.206 1.00 81.44 88 VAL A C 1
ATOM 682 O O . VAL A 1 88 ? 4.183 -12.582 6.047 1.00 81.44 88 VAL A O 1
ATOM 685 N N . ALA A 1 89 ? 2.905 -10.840 5.429 1.00 89.50 89 ALA A N 1
ATOM 686 C CA . ALA A 1 89 ? 2.151 -10.698 6.669 1.00 89.50 89 ALA A CA 1
ATOM 687 C C . ALA A 1 89 ? 1.351 -11.962 7.005 1.00 89.50 89 ALA A C 1
ATOM 689 O O . ALA A 1 89 ? 1.400 -12.461 8.131 1.00 89.50 89 ALA A O 1
ATOM 690 N N . GLY A 1 90 ? 0.653 -12.520 6.018 1.00 88.19 90 GLY A N 1
ATOM 691 C CA . GLY A 1 90 ? -0.084 -13.766 6.169 1.00 88.19 90 GLY A CA 1
ATOM 692 C C . GLY A 1 90 ? 0.824 -14.951 6.485 1.00 88.19 90 GLY A C 1
ATOM 693 O O . GLY A 1 90 ? 0.593 -15.667 7.459 1.00 88.19 90 GLY A O 1
ATOM 694 N N . LYS A 1 91 ? 1.890 -15.117 5.694 1.00 82.69 91 LYS A N 1
ATOM 695 C CA . LYS A 1 91 ? 2.772 -16.288 5.746 1.00 82.69 91 LYS A CA 1
ATOM 696 C C . LYS A 1 91 ? 3.715 -16.311 6.950 1.00 82.69 91 LYS A C 1
ATOM 698 O O . LYS A 1 91 ? 3.973 -17.378 7.496 1.00 82.69 91 LYS A O 1
ATOM 703 N N . ASN A 1 92 ? 4.255 -15.157 7.347 1.00 87.69 92 ASN A N 1
ATOM 704 C CA . ASN A 1 92 ? 5.331 -15.079 8.347 1.00 87.69 92 ASN A CA 1
ATOM 705 C C . ASN A 1 92 ? 4.875 -14.476 9.690 1.00 87.69 92 ASN A C 1
ATOM 707 O O . ASN A 1 92 ? 5.529 -14.675 10.725 1.00 87.69 92 ASN A O 1
ATOM 711 N N . TYR A 1 93 ? 3.764 -13.735 9.691 1.00 93.06 93 TYR A N 1
ATOM 712 C CA . TYR A 1 93 ? 3.307 -12.958 10.847 1.00 93.06 93 TYR A CA 1
ATOM 713 C C . TYR A 1 93 ? 1.903 -13.334 11.333 1.00 93.06 93 TYR A C 1
ATOM 715 O O . TYR A 1 93 ? 1.410 -12.707 12.269 1.00 93.06 93 TYR A O 1
ATOM 723 N N . ASP A 1 94 ? 1.296 -14.381 10.762 1.00 93.19 94 ASP A N 1
ATOM 724 C CA . ASP A 1 94 ? -0.042 -14.867 11.114 1.00 93.19 94 ASP A CA 1
ATOM 725 C C . ASP A 1 94 ? -1.085 -13.743 11.084 1.00 93.19 94 ASP A C 1
ATOM 727 O O . ASP A 1 94 ? -1.852 -13.553 12.030 1.00 93.19 94 ASP A O 1
ATOM 731 N N . MET A 1 95 ? -1.094 -12.956 10.009 1.00 94.69 95 MET A N 1
ATOM 732 C CA . MET A 1 95 ? -2.037 -11.852 9.829 1.00 94.69 95 MET A CA 1
ATOM 733 C C . MET A 1 95 ? -3.186 -12.225 8.882 1.00 94.69 95 MET A C 1
ATOM 735 O O . MET A 1 95 ? -3.105 -13.163 8.092 1.00 94.69 95 MET A O 1
ATOM 739 N N . THR A 1 96 ? -4.292 -11.492 8.976 1.00 93.50 96 THR A N 1
ATOM 740 C CA . THR A 1 96 ? -5.498 -11.651 8.152 1.00 93.50 96 THR A CA 1
ATOM 741 C C . THR A 1 96 ? -6.014 -10.277 7.721 1.00 93.50 96 THR A C 1
ATOM 743 O O . THR A 1 96 ? -5.904 -9.326 8.506 1.00 93.50 96 THR A O 1
ATOM 746 N N . PRO A 1 97 ? -6.583 -10.149 6.510 1.00 93.06 97 PRO A N 1
ATOM 747 C CA . PRO A 1 97 ? -7.171 -8.893 6.068 1.00 93.06 97 PRO A CA 1
ATOM 748 C C . PRO A 1 97 ? -8.444 -8.553 6.857 1.00 93.06 97 PRO A C 1
ATOM 750 O O . PRO A 1 97 ? -9.192 -9.430 7.303 1.00 93.06 97 PRO A O 1
ATOM 753 N N . VAL A 1 98 ? -8.661 -7.254 7.057 1.00 93.94 98 VAL A N 1
ATOM 754 C CA . VAL A 1 98 ? -9.810 -6.646 7.742 1.00 93.94 98 VAL A CA 1
ATOM 755 C C . VAL A 1 98 ? -10.715 -5.994 6.703 1.00 93.94 98 VAL A C 1
ATOM 757 O O . VAL A 1 98 ? -11.853 -6.407 6.524 1.00 93.94 98 VAL A O 1
ATOM 760 N N . VAL A 1 99 ? -10.182 -5.008 5.988 1.00 93.94 99 VAL A N 1
ATOM 761 C CA . VAL A 1 99 ? -10.841 -4.294 4.890 1.00 93.94 99 VAL A CA 1
ATOM 762 C C . VAL A 1 99 ? -9.817 -4.057 3.789 1.00 93.94 99 VAL A C 1
ATOM 764 O O . VAL A 1 99 ? -8.632 -3.897 4.080 1.00 93.94 99 VAL A O 1
ATOM 767 N N . ALA A 1 100 ? -10.257 -4.036 2.538 1.00 89.81 100 ALA A N 1
ATOM 768 C CA . ALA A 1 100 ? -9.415 -3.705 1.398 1.00 89.81 100 ALA A CA 1
ATOM 769 C C . ALA A 1 100 ? -9.809 -2.342 0.848 1.00 89.81 100 ALA A C 1
ATOM 771 O O . ALA A 1 100 ? -10.979 -1.958 0.880 1.00 89.81 100 ALA A O 1
ATOM 772 N N . GLU A 1 101 ? -8.835 -1.617 0.320 1.00 87.94 101 GLU A N 1
ATOM 773 C CA . GLU A 1 101 ? -9.116 -0.478 -0.538 1.00 87.94 101 GLU A CA 1
ATOM 774 C C . GLU A 1 101 ? -9.841 -0.982 -1.800 1.00 87.94 101 GLU A C 1
ATOM 776 O O . GLU A 1 101 ? -9.613 -2.080 -2.298 1.00 87.94 101 GLU A O 1
ATOM 781 N N . SER A 1 102 ? -10.792 -0.224 -2.318 1.00 80.75 102 SER A N 1
ATOM 782 C CA . SER A 1 102 ? -11.463 -0.553 -3.570 1.00 80.75 102 SER A CA 1
ATOM 783 C C . SER A 1 102 ? -11.128 0.505 -4.596 1.00 80.75 102 SER A C 1
ATOM 785 O O . SER A 1 102 ? -11.407 1.688 -4.405 1.00 80.75 102 SER A O 1
ATOM 787 N N . TYR A 1 103 ? -10.607 0.023 -5.720 1.00 69.56 103 TYR A N 1
ATOM 788 C CA . TYR A 1 103 ? -10.425 0.772 -6.963 1.00 69.56 103 TYR A CA 1
ATOM 789 C C . TYR A 1 103 ? -11.245 0.137 -8.114 1.00 69.56 103 TYR A C 1
ATOM 791 O O . TYR A 1 103 ? -10.950 0.339 -9.292 1.00 69.56 103 TYR A O 1
ATOM 799 N N . GLY A 1 104 ? -12.218 -0.732 -7.775 1.00 56.22 104 GLY A N 1
ATOM 800 C CA . GLY A 1 104 ? -13.049 -1.546 -8.682 1.00 56.22 104 GLY A CA 1
ATOM 801 C C . GLY A 1 104 ? -12.630 -3.034 -8.820 1.00 56.22 104 GLY A C 1
ATOM 802 O O . GLY A 1 104 ? -11.594 -3.449 -8.321 1.00 56.22 104 GLY A O 1
ATOM 803 N N . GLU A 1 105 ? -13.391 -3.828 -9.594 1.00 39.16 105 GLU A N 1
ATOM 804 C CA . GLU A 1 105 ? -13.323 -5.319 -9.737 1.00 39.16 105 GLU A CA 1
ATOM 805 C C . GLU A 1 105 ? -12.053 -5.968 -10.387 1.00 39.16 105 GLU A C 1
ATOM 807 O O . GLU A 1 105 ? -11.805 -5.658 -11.556 1.00 39.16 105 GLU A O 1
ATOM 812 N N . PRO A 1 106 ? -11.301 -6.899 -9.738 1.00 44.97 106 PRO A N 1
ATOM 813 C CA . PRO A 1 106 ? -10.119 -7.632 -10.276 1.00 44.97 106 PRO A CA 1
ATOM 814 C C . PRO A 1 106 ? -10.324 -9.122 -10.707 1.00 44.97 106 PRO A C 1
ATOM 816 O O . PRO A 1 106 ? -11.343 -9.730 -10.391 1.00 44.97 106 PRO A O 1
ATOM 819 N N . LYS A 1 107 ? -9.323 -9.740 -11.390 1.00 31.55 107 LYS A N 1
ATOM 820 C CA . LYS A 1 107 ? -9.190 -11.200 -11.712 1.00 31.55 107 LYS A CA 1
ATOM 821 C C . LYS A 1 107 ? -7.711 -11.675 -11.673 1.00 31.55 107 LYS A C 1
ATOM 823 O O . LYS A 1 107 ? -6.833 -10.913 -12.066 1.00 31.55 107 LYS A O 1
ATOM 828 N N . TYR A 1 108 ? -7.451 -12.929 -11.262 1.00 43.62 108 TYR A N 1
ATOM 829 C CA . TYR A 1 108 ? -6.115 -13.509 -10.953 1.00 43.62 108 TYR A CA 1
ATOM 830 C C . TYR A 1 108 ? -5.520 -14.464 -12.027 1.00 43.62 108 TYR A C 1
ATOM 832 O O . TYR A 1 108 ? -6.255 -14.987 -12.863 1.00 43.62 108 TYR A O 1
ATOM 840 N N . MET A 1 109 ? -4.199 -14.736 -11.953 1.00 31.55 109 MET A N 1
ATOM 841 C CA . MET A 1 109 ? -3.405 -15.693 -12.771 1.00 31.55 109 MET A CA 1
ATOM 842 C C . MET A 1 109 ? -2.811 -16.852 -11.922 1.00 31.55 109 MET A C 1
ATOM 844 O O . MET A 1 109 ? -2.538 -16.663 -10.740 1.00 31.55 109 MET A O 1
ATOM 848 N N . THR A 1 110 ? -2.575 -18.032 -12.523 1.00 42.66 110 THR A N 1
ATOM 849 C CA . THR A 1 110 ? -2.130 -19.305 -11.884 1.00 42.66 110 THR A CA 1
ATOM 850 C C . THR A 1 110 ? -0.608 -19.606 -11.971 1.00 42.66 110 THR A C 1
ATOM 852 O O . THR A 1 110 ? 0.053 -19.128 -12.888 1.00 42.66 110 THR A O 1
ATOM 855 N N . GLN A 1 111 ? -0.078 -20.417 -11.028 1.00 43.00 111 GLN A N 1
ATOM 856 C CA . GLN A 1 111 ? 1.353 -20.680 -10.683 1.00 43.00 111 GLN A CA 1
ATOM 857 C C . GLN A 1 111 ? 2.121 -21.779 -11.483 1.00 43.00 111 GLN A C 1
ATOM 859 O O . GLN A 1 111 ? 1.506 -22.660 -12.078 1.00 43.00 111 GLN A O 1
ATOM 864 N N . ASP A 1 112 ? 3.473 -21.757 -11.397 1.00 46.09 112 ASP A N 1
ATOM 865 C CA . ASP A 1 112 ? 4.471 -22.737 -11.919 1.00 46.09 112 ASP A CA 1
ATOM 866 C C . ASP A 1 112 ? 5.192 -23.563 -10.808 1.00 46.09 112 ASP A C 1
ATOM 868 O O . ASP A 1 112 ? 5.300 -23.140 -9.661 1.00 46.09 112 ASP A O 1
ATOM 872 N N . SER A 1 113 ? 5.743 -24.722 -11.198 1.00 59.53 113 SER A N 1
ATOM 873 C CA . SER A 1 113 ? 6.414 -25.805 -10.455 1.00 59.53 113 SER A CA 1
ATOM 874 C C . SER A 1 113 ? 7.698 -25.484 -9.666 1.00 59.53 113 SER A C 1
ATOM 876 O O . SER A 1 113 ? 8.050 -26.256 -8.772 1.00 59.53 113 SER A O 1
ATOM 878 N N . THR A 1 114 ? 8.407 -24.382 -9.938 1.00 61.28 114 THR A N 1
ATOM 879 C CA . THR A 1 114 ? 9.560 -23.956 -9.107 1.00 61.28 114 THR A CA 1
ATOM 880 C C . THR A 1 114 ? 9.176 -22.969 -8.005 1.00 61.28 114 THR A C 1
ATOM 882 O O . THR A 1 114 ? 9.950 -22.762 -7.068 1.00 61.28 114 THR A O 1
ATOM 885 N N . CYS A 1 115 ? 8.000 -22.342 -8.126 1.00 68.12 115 CYS A N 1
ATOM 886 C CA . CYS A 1 115 ? 7.474 -21.287 -7.259 1.00 68.12 115 CYS A CA 1
ATOM 887 C C . CYS A 1 115 ? 8.450 -20.136 -6.907 1.00 68.12 115 CYS A C 1
ATOM 889 O O . CYS A 1 115 ? 8.181 -19.404 -5.955 1.00 68.12 115 CYS A O 1
ATOM 891 N N . ASN A 1 116 ? 9.554 -19.922 -7.648 1.00 78.81 116 ASN A N 1
ATOM 892 C CA . ASN A 1 116 ? 10.414 -18.740 -7.481 1.00 78.81 116 ASN A CA 1
ATOM 893 C C . ASN A 1 116 ? 10.256 -17.778 -8.680 1.00 78.81 116 ASN A C 1
ATOM 895 O O . ASN A 1 116 ? 10.901 -17.969 -9.720 1.00 78.81 116 ASN A O 1
ATOM 899 N N . PRO A 1 117 ? 9.435 -16.719 -8.546 1.00 81.62 117 PRO A N 1
ATOM 900 C CA . PRO A 1 117 ? 9.209 -15.766 -9.630 1.00 81.62 117 PRO A CA 1
ATOM 901 C C . PRO A 1 117 ? 10.463 -14.952 -9.983 1.00 81.62 117 PRO A C 1
ATOM 903 O O . PRO A 1 117 ? 10.609 -14.541 -11.131 1.00 81.62 117 PRO A O 1
ATOM 906 N N . TYR A 1 118 ? 11.400 -14.760 -9.049 1.00 88.56 118 TYR A N 1
ATOM 907 C CA . TYR A 1 118 ? 12.623 -13.987 -9.286 1.00 88.56 118 TYR A CA 1
ATOM 908 C C . TYR A 1 118 ? 13.602 -14.729 -10.196 1.00 88.56 118 TYR A C 1
ATOM 910 O O . TYR A 1 118 ? 14.177 -14.132 -11.100 1.00 88.56 118 TYR A O 1
ATOM 918 N N . VAL A 1 119 ? 13.763 -16.043 -10.015 1.00 87.25 119 VAL A N 1
ATOM 919 C CA . VAL A 1 119 ? 14.597 -16.854 -10.921 1.00 87.25 119 VAL A CA 1
ATOM 920 C C . VAL A 1 119 ? 14.037 -16.814 -12.340 1.00 87.25 119 VAL A C 1
ATOM 922 O O . VAL A 1 119 ? 14.781 -16.590 -13.291 1.00 87.25 119 VAL A O 1
ATOM 925 N N . SER A 1 120 ? 12.718 -16.955 -12.477 1.00 82.31 120 SER A N 1
ATOM 926 C CA . SER A 1 120 ? 12.043 -16.873 -13.775 1.00 82.31 120 SER A CA 1
ATOM 927 C C . SER A 1 120 ? 12.226 -15.500 -14.425 1.00 82.31 120 SER A C 1
ATOM 929 O O . SER A 1 120 ? 12.603 -15.419 -15.593 1.00 82.31 120 SER A O 1
ATOM 931 N N . ALA A 1 121 ? 12.045 -14.421 -13.659 1.00 87.88 121 ALA A N 1
ATOM 932 C CA . ALA A 1 121 ? 12.254 -13.060 -14.142 1.00 87.88 121 ALA A CA 1
ATOM 933 C C . ALA A 1 121 ? 13.708 -12.812 -14.577 1.00 87.88 121 ALA A C 1
ATOM 935 O O . ALA A 1 121 ? 13.932 -12.239 -15.639 1.00 87.88 121 ALA A O 1
ATOM 936 N N . GLY A 1 122 ? 14.695 -13.282 -13.808 1.00 88.44 122 GLY A N 1
ATOM 937 C CA . GLY A 1 122 ? 16.111 -13.100 -14.140 1.00 88.44 122 GLY A CA 1
ATOM 938 C C . GLY A 1 122 ? 16.585 -13.941 -15.328 1.00 88.44 122 GLY A C 1
ATOM 939 O O . GLY A 1 122 ? 17.572 -13.582 -15.958 1.00 88.44 122 GLY A O 1
ATOM 940 N N . ASN A 1 123 ? 15.878 -15.019 -15.675 1.00 84.56 123 ASN A N 1
ATOM 941 C CA . ASN A 1 123 ? 16.113 -15.752 -16.923 1.00 84.56 123 ASN A CA 1
ATOM 942 C C . ASN A 1 123 ? 15.480 -15.062 -18.141 1.00 84.56 123 ASN A C 1
ATOM 944 O O . ASN A 1 123 ? 15.927 -15.281 -19.264 1.00 84.56 123 ASN A O 1
ATOM 948 N N . TYR A 1 124 ? 14.424 -14.275 -17.927 1.00 86.75 124 TYR A N 1
ATOM 949 C CA . TYR A 1 124 ? 13.688 -13.600 -18.992 1.00 86.75 124 TYR A CA 1
ATOM 950 C C . TYR A 1 124 ? 14.304 -12.243 -19.354 1.00 86.75 124 TYR A C 1
ATOM 952 O O . TYR A 1 124 ? 14.551 -11.964 -20.525 1.00 86.75 124 TYR A O 1
ATOM 960 N N . PHE A 1 125 ? 14.569 -11.397 -18.356 1.00 90.81 125 PHE A N 1
ATOM 961 C CA . PHE A 1 125 ? 15.147 -10.070 -18.561 1.00 90.81 125 PHE A CA 1
ATOM 962 C C . PHE A 1 125 ? 16.671 -10.123 -18.512 1.00 90.81 125 PHE A C 1
ATOM 964 O O . PHE A 1 125 ? 17.246 -10.702 -17.595 1.00 90.81 125 PHE A O 1
ATOM 971 N N . ALA A 1 126 ? 17.339 -9.456 -19.459 1.00 91.75 126 ALA A N 1
ATOM 972 C CA . ALA A 1 126 ? 18.799 -9.385 -19.475 1.00 91.75 126 ALA A CA 1
ATOM 973 C C . ALA A 1 126 ? 19.345 -8.692 -18.217 1.00 91.75 126 ALA A C 1
ATOM 975 O O . ALA A 1 126 ? 20.254 -9.217 -17.577 1.00 91.75 126 ALA A O 1
ATOM 976 N N . LYS A 1 127 ? 18.759 -7.546 -17.844 1.00 94.94 127 LYS A N 1
ATOM 977 C CA . LYS A 1 127 ? 19.061 -6.776 -16.628 1.00 94.94 127 LYS A CA 1
ATOM 978 C C . LYS A 1 127 ? 17.786 -6.146 -16.078 1.00 94.94 127 LYS A C 1
ATOM 980 O O . LYS A 1 127 ? 16.849 -5.873 -16.825 1.00 94.94 127 LYS A O 1
ATOM 985 N N . SER A 1 128 ? 17.733 -5.904 -14.775 1.00 95.19 128 SER A N 1
ATOM 986 C CA . SER A 1 128 ? 16.613 -5.217 -14.127 1.00 95.19 128 SER A CA 1
ATOM 987 C C . SER A 1 128 ? 17.092 -4.390 -12.936 1.00 95.19 128 SER A C 1
ATOM 989 O O . SER A 1 128 ? 18.217 -4.559 -12.459 1.00 95.19 128 SER A O 1
ATOM 991 N N . CYS A 1 129 ? 16.232 -3.491 -12.453 1.00 94.69 129 CYS A N 1
ATOM 992 C CA . CYS A 1 129 ? 16.352 -2.941 -11.109 1.00 94.69 129 CYS A CA 1
ATOM 993 C C . CYS A 1 129 ? 15.151 -3.407 -10.288 1.00 94.69 129 CYS A C 1
ATOM 995 O O . CYS A 1 129 ? 14.046 -2.890 -10.428 1.00 94.69 129 CYS A O 1
ATOM 997 N N . VAL A 1 130 ? 15.380 -4.416 -9.453 1.00 92.94 130 VAL A N 1
ATOM 998 C CA . VAL A 1 130 ? 14.424 -4.955 -8.489 1.00 92.94 130 VAL A CA 1
ATOM 999 C C . VAL A 1 130 ? 15.011 -4.709 -7.095 1.00 92.94 130 VAL A C 1
ATOM 1001 O O . VAL A 1 130 ? 15.808 -5.520 -6.610 1.00 92.94 130 VAL A O 1
ATOM 1004 N N . PRO A 1 131 ? 14.678 -3.572 -6.455 1.00 90.19 131 PRO A N 1
ATOM 1005 C CA . PRO A 1 131 ? 15.167 -3.243 -5.120 1.00 90.19 131 PRO A CA 1
ATOM 1006 C C . PRO A 1 131 ? 14.911 -4.386 -4.135 1.00 90.19 131 PRO A C 1
ATOM 1008 O O . PRO A 1 131 ? 13.897 -5.080 -4.231 1.00 90.19 131 PRO A O 1
ATOM 1011 N N . ARG A 1 132 ? 15.820 -4.582 -3.174 1.00 87.38 132 ARG A N 1
ATOM 1012 C CA . ARG A 1 132 ? 15.713 -5.584 -2.096 1.00 87.38 132 ARG A CA 1
ATOM 1013 C C . ARG A 1 132 ? 15.730 -7.058 -2.515 1.00 87.38 132 ARG A C 1
ATOM 1015 O O . ARG A 1 132 ? 15.754 -7.925 -1.647 1.00 87.38 132 ARG A O 1
ATOM 1022 N N . VAL A 1 133 ? 15.791 -7.401 -3.806 1.00 90.19 133 VAL A N 1
ATOM 1023 C CA . VAL A 1 133 ? 15.662 -8.804 -4.266 1.00 90.19 133 VAL A CA 1
ATOM 1024 C C . VAL A 1 133 ? 16.760 -9.747 -3.751 1.00 90.19 133 VAL A C 1
ATOM 1026 O O . VAL A 1 133 ? 16.607 -10.961 -3.832 1.00 90.19 133 VAL A O 1
ATOM 1029 N N . LYS A 1 134 ? 17.863 -9.211 -3.215 1.00 89.56 134 LYS A N 1
ATOM 1030 C CA . LYS A 1 134 ? 18.975 -9.962 -2.607 1.00 89.56 134 LYS A CA 1
ATOM 1031 C C . LYS A 1 134 ? 18.954 -10.005 -1.084 1.00 89.56 134 LYS A C 1
ATOM 1033 O O . LYS A 1 134 ? 19.829 -10.622 -0.482 1.00 89.56 134 LYS A O 1
ATOM 1038 N N . GLU A 1 135 ? 17.993 -9.350 -0.442 1.00 87.25 135 GLU A N 1
ATOM 1039 C CA . GLU A 1 135 ? 17.867 -9.418 1.008 1.00 87.25 135 GLU A CA 1
ATOM 1040 C C . GLU A 1 135 ? 17.576 -10.855 1.441 1.00 87.25 135 GLU A C 1
ATOM 1042 O O . GLU A 1 135 ? 16.750 -11.530 0.834 1.00 87.25 135 GLU A O 1
ATOM 1047 N N . ALA A 1 136 ? 18.195 -11.314 2.532 1.00 84.62 136 ALA A N 1
ATOM 1048 C CA . ALA A 1 136 ? 18.072 -12.698 3.004 1.00 84.62 136 ALA A CA 1
ATOM 1049 C C . ALA A 1 136 ? 16.618 -13.148 3.267 1.00 84.62 136 ALA A C 1
ATOM 1051 O O . ALA A 1 136 ? 16.319 -14.339 3.235 1.00 84.62 136 ALA A O 1
ATOM 1052 N N . LYS A 1 137 ? 15.705 -12.199 3.518 1.00 77.75 137 LYS A N 1
ATOM 1053 C CA . LYS A 1 137 ? 14.270 -12.462 3.710 1.00 77.75 137 LYS A CA 1
ATOM 1054 C C . LYS A 1 137 ? 13.512 -12.684 2.391 1.00 77.75 137 LYS A C 1
ATOM 1056 O O . LYS A 1 137 ? 12.472 -13.334 2.406 1.00 77.75 137 LYS A O 1
ATOM 1061 N N . ILE A 1 138 ? 14.021 -12.160 1.274 1.00 78.00 138 ILE A N 1
ATOM 1062 C CA . ILE A 1 138 ? 13.450 -12.299 -0.076 1.00 78.00 138 ILE A CA 1
ATOM 1063 C C . ILE A 1 138 ? 14.179 -13.417 -0.831 1.00 78.00 138 ILE A C 1
ATOM 1065 O O . ILE A 1 138 ? 13.550 -14.338 -1.349 1.00 78.00 138 ILE A O 1
ATOM 1069 N N . ASP A 1 139 ? 15.511 -13.404 -0.818 1.00 87.31 139 ASP A N 1
ATOM 1070 C CA . ASP A 1 139 ? 16.364 -14.455 -1.370 1.00 87.31 139 ASP A CA 1
ATOM 1071 C C . ASP A 1 139 ? 16.679 -15.538 -0.329 1.00 87.31 139 ASP A C 1
ATOM 1073 O O . ASP A 1 139 ? 17.832 -15.834 -0.016 1.00 87.31 139 ASP A O 1
ATOM 1077 N N . THR A 1 140 ? 15.630 -16.151 0.222 1.00 79.81 140 THR A N 1
ATOM 1078 C CA . THR A 1 140 ? 15.738 -17.175 1.284 1.00 79.81 140 THR A CA 1
ATOM 1079 C C . THR A 1 140 ? 16.595 -18.385 0.901 1.00 79.81 140 THR A C 1
ATOM 1081 O O . THR A 1 140 ? 17.073 -19.109 1.772 1.00 79.81 140 THR A O 1
ATOM 1084 N N . THR A 1 141 ? 16.801 -18.612 -0.400 1.00 82.62 141 THR A N 1
ATOM 1085 C CA . THR A 1 141 ? 17.596 -19.728 -0.933 1.00 82.62 141 THR A CA 1
ATOM 1086 C C . THR A 1 141 ? 18.940 -19.294 -1.523 1.00 82.62 141 THR A C 1
ATOM 1088 O O . THR A 1 141 ? 19.704 -20.158 -1.953 1.00 82.62 141 THR A O 1
ATOM 1091 N N . GLY A 1 142 ? 19.241 -17.990 -1.553 1.00 88.25 142 GLY A N 1
ATOM 1092 C CA . GLY A 1 142 ? 20.443 -17.440 -2.190 1.00 88.25 142 GLY A CA 1
ATOM 1093 C C . GLY A 1 142 ? 20.491 -17.641 -3.711 1.00 88.25 142 GLY A C 1
ATOM 1094 O O . GLY A 1 142 ? 21.576 -17.682 -4.291 1.00 88.25 142 GLY A O 1
ATOM 1095 N N . LYS A 1 143 ? 19.336 -17.860 -4.350 1.00 89.25 143 LYS A N 1
ATOM 1096 C CA . LYS A 1 143 ? 19.202 -18.220 -5.770 1.00 89.25 143 LYS A CA 1
ATOM 1097 C C . LYS A 1 143 ? 18.667 -17.095 -6.638 1.00 89.25 143 LYS A C 1
ATOM 1099 O O . LYS A 1 143 ? 18.646 -17.265 -7.857 1.00 89.25 143 LYS A O 1
ATOM 1104 N N . ASN A 1 144 ? 18.224 -15.976 -6.067 1.00 91.06 144 ASN A N 1
ATOM 1105 C CA . ASN A 1 144 ? 17.743 -14.873 -6.888 1.00 91.06 144 ASN A CA 1
ATOM 1106 C C . ASN A 1 144 ? 18.884 -14.422 -7.820 1.00 91.06 144 ASN A C 1
ATOM 1108 O O . ASN A 1 144 ? 20.021 -14.296 -7.363 1.00 91.06 144 ASN A O 1
ATOM 1112 N N . PRO A 1 145 ? 18.658 -14.226 -9.127 1.00 91.31 145 PRO A N 1
ATOM 1113 C CA . PRO A 1 145 ? 19.729 -13.869 -10.061 1.00 91.31 145 PRO A CA 1
ATOM 1114 C C . PRO A 1 145 ? 20.360 -12.494 -9.773 1.00 91.31 145 PRO A C 1
ATOM 1116 O O . PRO A 1 145 ? 19.713 -11.598 -9.236 1.00 91.31 145 PRO A O 1
ATOM 1119 N N . ARG A 1 146 ? 21.659 -12.314 -10.074 1.00 92.44 146 ARG A N 1
ATOM 1120 C CA . ARG A 1 146 ? 22.361 -11.019 -9.874 1.00 92.44 146 ARG A CA 1
ATOM 1121 C C . ARG A 1 146 ? 21.868 -9.927 -10.823 1.00 92.44 146 ARG A C 1
ATOM 1123 O O . ARG A 1 146 ? 21.761 -8.778 -10.407 1.00 92.44 146 ARG A O 1
ATOM 1130 N N . ASN A 1 147 ? 21.509 -10.303 -12.046 1.00 93.50 147 ASN A N 1
ATOM 1131 C CA . ASN A 1 147 ? 21.055 -9.375 -13.076 1.00 93.50 147 ASN A CA 1
ATOM 1132 C C . ASN A 1 147 ? 19.763 -8.632 -12.717 1.00 93.50 147 ASN A C 1
ATOM 1134 O O . ASN A 1 147 ? 19.488 -7.584 -13.294 1.00 93.50 147 ASN A O 1
ATOM 1138 N N . LEU A 1 148 ? 19.015 -9.103 -11.714 1.00 93.88 148 LEU A N 1
ATOM 1139 C CA . LEU A 1 148 ? 17.857 -8.389 -11.184 1.00 93.88 148 LEU A CA 1
ATOM 1140 C C . LEU A 1 148 ? 18.194 -7.068 -10.474 1.00 93.88 148 LEU A C 1
ATOM 1142 O O . LEU A 1 148 ? 17.279 -6.296 -10.211 1.00 93.88 148 LEU A O 1
ATOM 1146 N N . CYS A 1 149 ? 19.464 -6.795 -10.162 1.00 92.44 149 CYS A N 1
ATOM 1147 C CA . CYS A 1 149 ? 19.884 -5.544 -9.522 1.00 92.44 149 CYS A CA 1
ATOM 1148 C C . CYS A 1 149 ? 20.842 -4.695 -10.349 1.00 92.44 149 CYS A C 1
ATOM 1150 O O . CYS A 1 149 ? 21.233 -3.623 -9.892 1.00 92.44 149 CYS A O 1
ATOM 1152 N N . GLU A 1 150 ? 21.239 -5.158 -11.531 1.00 92.56 150 GLU A N 1
ATOM 1153 C CA . GLU A 1 150 ? 22.294 -4.513 -12.316 1.00 92.56 150 GLU A CA 1
ATOM 1154 C C . GLU A 1 150 ? 21.933 -3.104 -12.793 1.00 92.56 150 GLU A C 1
ATOM 1156 O O . GLU A 1 150 ? 22.831 -2.314 -13.068 1.00 92.56 150 GLU A O 1
ATOM 1161 N N . LEU A 1 151 ? 20.641 -2.776 -12.890 1.00 93.44 151 LEU A N 1
AT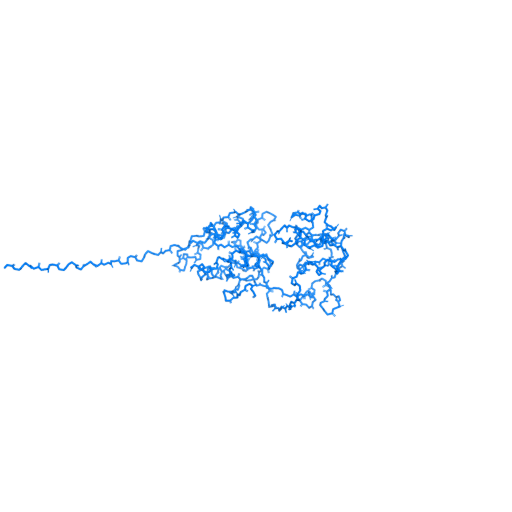OM 1162 C CA . LEU A 1 151 ? 20.193 -1.433 -13.267 1.00 93.44 151 LEU A CA 1
ATOM 1163 C C . LEU A 1 151 ? 20.019 -0.492 -12.063 1.00 93.44 151 LEU A C 1
ATOM 1165 O O . LEU A 1 151 ? 19.726 0.688 -12.244 1.00 93.44 151 LEU A O 1
ATOM 1169 N N . CYS A 1 152 ? 20.158 -0.982 -10.828 1.00 90.75 152 CYS A N 1
ATOM 1170 C CA . CYS A 1 152 ? 20.032 -0.135 -9.645 1.00 90.75 152 CYS A CA 1
ATOM 1171 C C . CYS A 1 152 ? 21.349 0.631 -9.379 1.00 90.75 152 CYS A C 1
ATOM 1173 O O . CYS A 1 152 ? 22.399 -0.008 -9.322 1.00 90.75 152 CYS A O 1
ATOM 1175 N N . PRO A 1 153 ? 21.325 1.958 -9.118 1.00 79.06 153 PRO A N 1
ATOM 1176 C CA . PRO A 1 153 ? 22.535 2.771 -8.903 1.00 79.06 153 PRO A CA 1
ATOM 1177 C C . PRO A 1 153 ? 23.441 2.315 -7.745 1.00 79.06 153 PRO A C 1
ATOM 1179 O O . PRO A 1 153 ? 24.642 2.572 -7.761 1.00 79.06 153 PRO A O 1
ATOM 1182 N N . MET A 1 154 ? 22.877 1.633 -6.744 1.00 72.69 154 MET A N 1
ATOM 1183 C CA . MET A 1 154 ? 23.591 1.035 -5.612 1.00 72.69 154 MET A CA 1
ATOM 1184 C C . MET A 1 154 ? 23.030 -0.365 -5.339 1.00 72.69 154 MET A C 1
ATOM 1186 O O . MET A 1 154 ? 22.277 -0.540 -4.392 1.00 72.69 154 MET A O 1
ATOM 1190 N N . GLU A 1 155 ? 23.304 -1.319 -6.237 1.00 67.06 155 GLU A N 1
ATOM 1191 C CA . GLU A 1 155 ? 22.947 -2.754 -6.166 1.00 67.06 155 GLU A CA 1
ATOM 1192 C C . GLU A 1 155 ? 21.921 -3.148 -5.081 1.00 67.06 155 GLU A C 1
ATOM 1194 O O . GLU A 1 155 ? 22.258 -3.401 -3.925 1.00 67.06 155 GLU A O 1
ATOM 1199 N N . CYS A 1 156 ? 20.654 -3.271 -5.484 1.00 70.56 156 CYS A N 1
ATOM 1200 C CA . CYS A 1 156 ? 19.546 -3.734 -4.642 1.00 70.56 156 CYS A CA 1
ATOM 1201 C C . CYS A 1 156 ? 19.241 -2.902 -3.378 1.00 70.56 156 CYS A C 1
ATOM 1203 O O . CYS A 1 156 ? 18.476 -3.398 -2.545 1.00 70.56 156 CYS A O 1
ATOM 1205 N N . ASP A 1 157 ? 19.786 -1.690 -3.217 1.00 73.62 157 ASP A N 1
ATOM 1206 C CA . ASP A 1 157 ? 19.513 -0.860 -2.038 1.00 73.62 157 ASP A CA 1
ATOM 1207 C C . ASP A 1 157 ? 18.007 -0.634 -1.829 1.00 73.62 157 ASP A C 1
ATOM 1209 O O . ASP A 1 157 ? 17.224 -0.427 -2.762 1.00 73.62 157 ASP A O 1
ATOM 1213 N N . LYS A 1 158 ? 17.607 -0.697 -0.561 1.00 65.50 158 LYS A N 1
ATOM 1214 C CA . LYS A 1 158 ? 16.223 -0.696 -0.091 1.00 65.50 158 LYS A CA 1
ATOM 1215 C C . LYS A 1 158 ? 15.489 0.613 -0.362 1.00 65.50 158 LYS A C 1
ATOM 1217 O O . LYS A 1 158 ? 14.273 0.575 -0.558 1.00 65.50 158 LYS A O 1
ATOM 1222 N N . ASP A 1 159 ? 16.233 1.713 -0.389 1.00 68.50 159 ASP A N 1
ATOM 1223 C CA . ASP A 1 159 ? 15.753 3.085 -0.559 1.00 68.50 159 ASP A CA 1
ATOM 1224 C C . ASP A 1 159 ? 16.450 3.752 -1.761 1.00 68.50 159 ASP A C 1
ATOM 1226 O O . ASP A 1 159 ? 16.577 4.974 -1.837 1.00 68.50 159 ASP A O 1
ATOM 1230 N N . GLY A 1 160 ? 16.916 2.925 -2.706 1.00 74.00 160 GLY A N 1
ATOM 1231 C CA . GLY A 1 160 ? 17.581 3.385 -3.916 1.00 74.00 160 GLY A CA 1
ATOM 1232 C C . GLY A 1 160 ? 16.678 4.267 -4.779 1.00 74.00 160 GLY A C 1
ATOM 1233 O O . GLY A 1 160 ? 15.451 4.189 -4.730 1.00 74.00 160 GLY A O 1
ATOM 1234 N N . GLU A 1 161 ? 17.305 5.082 -5.624 1.00 85.62 161 GLU A N 1
ATOM 1235 C CA . GLU A 1 161 ? 16.643 6.079 -6.477 1.00 85.62 161 GLU A CA 1
ATOM 1236 C C . GLU A 1 161 ? 15.487 5.521 -7.329 1.00 85.62 161 GLU A C 1
ATOM 1238 O O . GLU A 1 161 ? 14.519 6.231 -7.604 1.00 85.62 161 GLU A O 1
ATOM 1243 N N . TYR A 1 162 ? 15.569 4.244 -7.712 1.00 91.06 162 TYR A N 1
ATOM 1244 C CA . TYR A 1 162 ? 14.562 3.556 -8.522 1.00 91.06 162 TYR A CA 1
ATOM 1245 C C . TYR A 1 162 ? 13.585 2.689 -7.714 1.00 91.06 162 TYR A C 1
ATOM 1247 O O . TYR A 1 162 ? 12.923 1.813 -8.266 1.00 91.06 162 TYR A O 1
ATOM 1255 N N . SER A 1 163 ? 13.462 2.935 -6.407 1.00 86.75 163 SER A N 1
ATOM 1256 C CA . SER A 1 163 ? 12.536 2.216 -5.531 1.00 86.75 163 SER A CA 1
ATOM 1257 C C . SER A 1 163 ? 11.097 2.746 -5.596 1.00 86.75 163 SER A C 1
ATOM 1259 O O . SER A 1 163 ? 10.842 3.943 -5.748 1.00 86.75 163 SER A O 1
ATOM 1261 N N . GLY A 1 164 ? 10.131 1.831 -5.467 1.00 84.25 164 GLY A N 1
ATOM 1262 C CA . GLY A 1 164 ? 8.698 2.119 -5.574 1.00 84.25 164 GLY A CA 1
ATOM 1263 C C . GLY A 1 164 ? 8.238 2.475 -6.993 1.00 84.25 164 GLY A C 1
ATOM 1264 O O . GLY A 1 164 ? 9.013 2.470 -7.943 1.00 84.25 164 GLY A O 1
ATOM 1265 N N . TYR A 1 165 ? 6.950 2.795 -7.155 1.00 85.31 165 TYR A N 1
ATOM 1266 C CA . TYR A 1 165 ? 6.370 3.053 -8.482 1.00 85.31 165 TYR A CA 1
ATOM 1267 C C . TYR A 1 165 ? 6.982 4.269 -9.189 1.00 85.31 165 TYR A C 1
ATOM 1269 O O . TYR A 1 165 ? 7.316 4.182 -10.366 1.00 85.31 165 TYR A O 1
ATOM 1277 N N . SER A 1 166 ? 7.155 5.384 -8.473 1.00 88.56 166 SER A N 1
ATOM 1278 C CA . SER A 1 166 ? 7.792 6.591 -9.018 1.00 88.56 166 SER A CA 1
ATOM 1279 C C . SER A 1 166 ? 9.257 6.345 -9.379 1.00 88.56 166 SER A C 1
ATOM 1281 O O . SER A 1 166 ? 9.688 6.738 -10.456 1.00 88.56 166 SER A O 1
ATOM 1283 N N . GLY A 1 167 ? 10.013 5.635 -8.534 1.00 90.69 167 GLY A N 1
ATOM 1284 C CA . GLY A 1 167 ? 11.401 5.281 -8.833 1.00 90.69 167 GLY A CA 1
ATOM 1285 C C . GLY A 1 167 ? 11.523 4.331 -10.028 1.00 90.69 167 GLY A C 1
ATOM 1286 O O . GLY A 1 167 ? 12.359 4.549 -10.902 1.00 90.69 167 GLY A O 1
ATOM 1287 N N . ALA A 1 168 ? 10.655 3.323 -10.125 1.00 92.75 168 ALA A N 1
ATOM 1288 C CA . ALA A 1 168 ? 10.623 2.413 -11.266 1.00 92.75 168 ALA A CA 1
ATOM 1289 C C . ALA A 1 168 ? 10.284 3.146 -12.573 1.00 92.75 168 ALA A C 1
ATOM 1291 O O . ALA A 1 168 ? 10.903 2.886 -13.601 1.00 92.75 168 ALA A O 1
ATOM 1292 N N . PHE A 1 169 ? 9.347 4.099 -12.540 1.00 94.12 169 PHE A N 1
ATOM 1293 C CA . PHE A 1 169 ? 9.081 4.952 -13.696 1.00 94.12 169 PHE A CA 1
ATOM 1294 C C . PHE A 1 169 ? 10.271 5.867 -14.008 1.00 94.12 169 PHE A C 1
ATOM 1296 O O . PHE A 1 169 ? 10.657 5.990 -15.162 1.00 94.12 169 PHE A O 1
ATOM 1303 N N . LYS A 1 170 ? 10.932 6.434 -12.995 1.00 92.25 170 LYS A N 1
ATOM 1304 C CA . LYS A 1 170 ? 12.155 7.226 -13.173 1.00 92.25 170 LYS A CA 1
ATOM 1305 C C . LYS A 1 170 ? 13.284 6.429 -13.840 1.00 92.25 170 LYS A C 1
ATOM 1307 O O . LYS A 1 170 ? 14.003 6.986 -14.658 1.00 92.25 170 LYS A O 1
ATOM 1312 N N . CYS A 1 171 ? 13.413 5.135 -13.542 1.00 93.94 171 CYS A N 1
ATOM 1313 C CA . CYS A 1 171 ? 14.358 4.232 -14.212 1.00 93.94 171 CYS A CA 1
ATOM 1314 C C . CYS A 1 171 ? 14.122 4.171 -15.733 1.00 93.94 171 CYS A C 1
ATOM 1316 O O . CYS A 1 171 ? 15.078 4.201 -16.506 1.00 93.94 171 CYS A O 1
ATOM 1318 N N . LEU A 1 172 ? 12.851 4.149 -16.152 1.00 95.19 172 LEU A N 1
ATOM 1319 C CA . LEU A 1 172 ? 12.451 4.228 -17.560 1.00 95.19 172 LEU A CA 1
ATOM 1320 C C . LEU A 1 172 ? 12.726 5.620 -18.148 1.00 95.19 172 LEU A C 1
ATOM 1322 O O . LEU A 1 172 ? 13.319 5.724 -19.213 1.00 95.19 172 LEU A O 1
ATOM 1326 N N . VAL A 1 173 ? 12.351 6.693 -17.443 1.00 92.31 173 VAL A N 1
ATOM 1327 C CA . VAL A 1 173 ? 12.575 8.084 -17.896 1.00 92.31 173 VAL A CA 1
ATOM 1328 C C . VAL A 1 173 ? 14.063 8.394 -18.092 1.00 92.31 173 VAL A C 1
ATOM 1330 O O . VAL A 1 173 ? 14.430 9.122 -19.009 1.00 92.31 173 VAL A O 1
ATOM 1333 N N . ASN A 1 174 ? 14.922 7.841 -17.237 1.00 92.38 174 ASN A N 1
ATOM 1334 C CA . ASN A 1 174 ? 16.371 8.018 -17.303 1.00 92.38 174 ASN A CA 1
ATOM 1335 C C . ASN A 1 174 ? 17.048 7.119 -18.357 1.00 92.38 174 ASN A C 1
ATOM 1337 O O . ASN A 1 174 ? 18.278 7.079 -18.391 1.00 92.38 174 ASN A O 1
ATOM 1341 N N . ASP A 1 175 ? 16.276 6.390 -19.171 1.00 91.81 175 ASP A N 1
ATOM 1342 C CA . ASP A 1 175 ? 16.764 5.470 -20.210 1.00 91.81 175 ASP A CA 1
ATOM 1343 C C . ASP A 1 175 ? 17.693 4.370 -19.658 1.00 91.81 175 ASP A C 1
ATOM 1345 O O . ASP A 1 175 ? 18.604 3.875 -20.321 1.00 91.81 175 ASP A O 1
ATOM 1349 N N . VAL A 1 176 ? 17.489 3.995 -18.388 1.00 94.44 176 VAL A N 1
ATOM 1350 C CA . VAL A 1 176 ? 18.261 2.932 -17.728 1.00 94.44 176 VAL A CA 1
ATOM 1351 C C . VAL A 1 176 ? 17.621 1.565 -17.967 1.00 94.44 176 VAL A C 1
ATOM 1353 O O . VAL A 1 176 ? 18.328 0.565 -18.089 1.00 94.44 176 VAL A O 1
ATOM 1356 N N . GLY A 1 177 ? 16.291 1.509 -18.031 1.00 94.25 177 GLY A N 1
ATOM 1357 C CA . GLY A 1 177 ? 15.530 0.313 -18.379 1.00 94.25 177 GLY A CA 1
ATOM 1358 C C . GLY A 1 177 ? 14.505 0.598 -19.471 1.00 94.25 177 GLY A C 1
ATOM 1359 O O . GLY A 1 177 ? 14.029 1.717 -19.604 1.00 94.25 177 GLY A O 1
ATOM 1360 N N . GLU A 1 178 ? 14.133 -0.433 -20.227 1.00 94.62 178 GLU A N 1
ATOM 1361 C CA . GLU A 1 178 ? 13.255 -0.303 -21.404 1.00 94.62 178 GLU A CA 1
ATOM 1362 C C . GLU A 1 178 ? 11.759 -0.446 -21.066 1.00 94.62 178 GLU A C 1
ATOM 1364 O O . GLU A 1 178 ? 10.888 -0.091 -21.857 1.00 94.62 178 GLU A O 1
ATOM 1369 N N . VAL A 1 179 ? 11.436 -0.989 -19.887 1.00 94.69 179 VAL A N 1
ATOM 1370 C CA . VAL A 1 179 ? 10.061 -1.206 -19.416 1.00 94.69 179 VAL A CA 1
ATOM 1371 C C . VAL A 1 179 ? 9.971 -0.979 -17.908 1.00 94.69 179 VAL A C 1
ATOM 1373 O O . VAL A 1 179 ? 10.856 -1.389 -17.156 1.00 94.69 179 VAL A O 1
ATOM 1376 N N . ALA A 1 180 ? 8.878 -0.360 -17.452 1.00 95.06 180 ALA A N 1
ATOM 1377 C CA . ALA A 1 180 ? 8.584 -0.168 -16.033 1.00 95.06 180 ALA A CA 1
ATOM 1378 C C . ALA A 1 180 ? 7.232 -0.786 -15.652 1.00 95.06 180 ALA A C 1
ATOM 1380 O O . ALA A 1 180 ? 6.196 -0.488 -16.246 1.00 95.06 180 ALA A O 1
ATOM 1381 N N . PHE A 1 181 ? 7.234 -1.619 -14.610 1.00 92.75 181 PHE A N 1
ATOM 1382 C CA . PHE A 1 181 ? 6.024 -2.208 -14.039 1.00 92.75 181 PHE A CA 1
ATOM 1383 C C . PHE A 1 181 ? 5.472 -1.291 -12.948 1.00 92.75 181 PHE A C 1
ATOM 1385 O O . PHE A 1 181 ? 5.933 -1.309 -11.807 1.00 92.75 181 PHE A O 1
ATOM 1392 N N . VAL A 1 182 ? 4.497 -0.458 -13.310 1.00 90.25 182 VAL A N 1
ATOM 1393 C CA . VAL A 1 182 ? 3.945 0.576 -12.425 1.00 90.25 182 VAL A CA 1
ATOM 1394 C C . VAL A 1 182 ? 2.418 0.588 -12.413 1.00 90.25 182 VAL A C 1
ATOM 1396 O O . VAL A 1 182 ? 1.763 -0.148 -13.151 1.00 90.25 182 VAL A O 1
ATOM 1399 N N . LYS A 1 183 ? 1.831 1.416 -11.544 1.00 85.06 183 LYS A N 1
ATOM 1400 C CA . LYS A 1 183 ? 0.381 1.627 -11.507 1.00 85.06 183 LYS A CA 1
ATOM 1401 C C . LYS A 1 183 ? -0.061 2.497 -12.677 1.00 85.06 183 LYS A C 1
ATOM 1403 O O . LYS A 1 183 ? 0.688 3.335 -13.173 1.00 85.06 183 LYS A O 1
ATOM 1408 N N . HIS A 1 184 ? -1.333 2.369 -13.042 1.00 83.81 184 HIS A N 1
ATOM 1409 C CA . HIS A 1 184 ? -1.939 3.198 -14.080 1.00 83.81 184 HIS A CA 1
ATOM 1410 C C . HIS A 1 184 ? -1.867 4.707 -13.779 1.00 83.81 184 HIS A C 1
ATOM 1412 O O . HIS A 1 184 ? -1.775 5.506 -14.705 1.00 83.81 184 HIS A O 1
ATOM 1418 N N . THR A 1 185 ? -1.845 5.101 -12.502 1.00 79.81 185 THR A N 1
ATOM 1419 C CA . THR A 1 185 ? -1.753 6.504 -12.067 1.00 79.81 185 THR A CA 1
ATOM 1420 C C . THR A 1 185 ? -0.336 7.074 -12.059 1.00 79.81 185 THR A C 1
ATOM 1422 O O . THR A 1 185 ? -0.179 8.286 -11.932 1.00 79.81 185 THR A O 1
ATOM 1425 N N . THR A 1 186 ? 0.706 6.244 -12.180 1.00 84.88 186 THR A N 1
ATOM 1426 C CA . THR A 1 186 ? 2.088 6.684 -11.946 1.00 84.88 186 THR A CA 1
ATOM 1427 C C . THR A 1 186 ? 2.518 7.763 -12.936 1.00 84.88 186 THR A C 1
ATOM 1429 O O . THR A 1 186 ? 2.936 8.823 -12.485 1.00 84.88 186 THR A O 1
ATOM 1432 N N . VAL A 1 187 ? 2.317 7.552 -14.242 1.00 87.25 187 VAL A N 1
ATOM 1433 C CA . VAL A 1 187 ? 2.720 8.504 -15.299 1.00 87.25 187 VAL A CA 1
ATOM 1434 C C . VAL A 1 187 ? 2.085 9.883 -15.102 1.00 87.25 187 VAL A C 1
ATOM 1436 O O . VAL A 1 187 ? 2.772 10.894 -15.160 1.00 87.25 187 VAL A O 1
ATOM 1439 N N . ALA A 1 188 ? 0.787 9.927 -14.788 1.00 78.88 188 ALA A N 1
ATOM 1440 C CA . ALA A 1 188 ? 0.062 11.178 -14.557 1.00 78.88 188 ALA A CA 1
ATOM 1441 C C . ALA A 1 188 ? 0.499 11.907 -13.273 1.00 78.88 188 ALA A C 1
ATOM 1443 O O . ALA A 1 188 ? 0.279 13.106 -13.136 1.00 78.88 188 ALA A O 1
ATOM 1444 N N . SER A 1 189 ? 1.097 11.185 -12.322 1.00 76.50 189 SER A N 1
ATOM 1445 C CA . SER A 1 189 ? 1.566 11.749 -11.056 1.00 76.50 189 SER A CA 1
ATOM 1446 C C . SER A 1 189 ? 3.002 12.279 -11.106 1.00 76.50 189 SER A C 1
ATOM 1448 O O . SER A 1 189 ? 3.482 12.793 -10.097 1.00 76.50 189 SER A O 1
ATOM 1450 N N . GLU A 1 190 ? 3.682 12.151 -12.249 1.00 81.88 190 GLU A N 1
ATOM 1451 C CA . GLU A 1 190 ? 5.068 12.579 -12.434 1.00 81.88 190 GLU A CA 1
ATOM 1452 C C . GLU A 1 190 ? 5.120 13.938 -13.153 1.00 81.88 190 GLU A C 1
ATOM 1454 O O . GLU A 1 190 ? 4.771 14.021 -14.331 1.00 81.88 190 GLU A O 1
ATOM 1459 N N . PRO A 1 191 ? 5.571 15.021 -12.486 1.00 75.38 191 PRO A N 1
ATOM 1460 C CA . PRO A 1 191 ? 5.430 16.394 -12.992 1.00 75.38 191 PRO A CA 1
ATOM 1461 C C . PRO A 1 191 ? 6.101 16.663 -14.343 1.00 75.38 191 PRO A C 1
ATOM 1463 O O . PRO A 1 191 ? 5.690 17.562 -15.071 1.00 75.38 191 PRO A O 1
ATOM 1466 N N . ASN A 1 192 ? 7.153 15.906 -14.657 1.00 78.81 192 ASN A N 1
ATOM 1467 C CA . ASN A 1 192 ? 7.972 16.098 -15.853 1.00 78.81 192 ASN A CA 1
ATOM 1468 C C . ASN A 1 192 ? 7.670 15.074 -16.957 1.00 78.81 192 ASN A C 1
ATOM 1470 O O . ASN A 1 192 ? 8.332 15.086 -17.992 1.00 78.81 192 ASN A O 1
ATOM 1474 N N . ALA A 1 193 ? 6.701 14.180 -16.746 1.00 82.62 193 ALA A N 1
ATOM 1475 C CA . ALA A 1 193 ? 6.340 13.155 -17.711 1.00 82.62 193 ALA A CA 1
ATOM 1476 C C . ALA A 1 193 ? 5.225 13.661 -18.628 1.00 82.62 193 ALA A C 1
ATOM 1478 O O . ALA A 1 193 ? 4.144 14.025 -18.165 1.00 82.62 193 ALA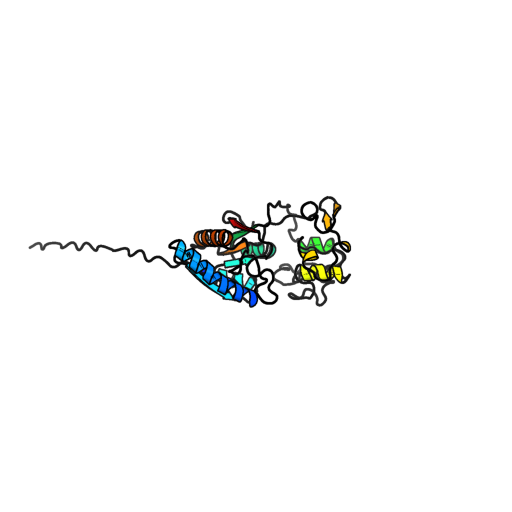 A O 1
ATOM 1479 N N . LYS A 1 194 ? 5.458 13.660 -19.943 1.00 87.19 194 LYS A N 1
ATOM 1480 C CA . LYS A 1 194 ? 4.386 13.886 -20.915 1.00 87.19 194 LYS A CA 1
ATOM 1481 C C . LYS A 1 194 ? 3.782 12.547 -21.293 1.00 87.19 194 LYS A C 1
ATOM 1483 O O . LYS A 1 194 ? 4.506 11.635 -21.669 1.00 87.19 194 LYS A O 1
ATOM 1488 N N . ALA A 1 195 ? 2.461 12.438 -21.202 1.00 85.00 195 ALA A N 1
ATOM 1489 C CA . ALA A 1 195 ? 1.739 11.205 -21.508 1.00 85.00 195 ALA A CA 1
ATOM 1490 C C . ALA A 1 195 ? 2.065 10.657 -22.911 1.00 85.00 195 ALA A C 1
ATOM 1492 O O . ALA A 1 195 ? 2.221 9.450 -23.057 1.00 85.00 195 ALA A O 1
ATOM 1493 N N . ASP A 1 196 ? 2.236 11.546 -23.894 1.00 90.19 196 ASP A N 1
ATOM 1494 C CA . ASP A 1 196 ? 2.507 11.201 -25.297 1.00 90.19 196 ASP A CA 1
ATOM 1495 C C . ASP A 1 196 ? 3.884 10.553 -25.524 1.00 90.19 196 ASP A C 1
ATOM 1497 O O . ASP A 1 196 ? 4.096 9.911 -26.551 1.00 90.19 196 ASP A O 1
ATOM 1501 N N . ASP A 1 197 ? 4.811 10.688 -24.570 1.00 92.62 197 ASP A N 1
ATOM 1502 C CA . ASP A 1 197 ? 6.152 10.098 -24.661 1.00 92.62 197 ASP A CA 1
ATOM 1503 C C . ASP A 1 197 ? 6.157 8.611 -24.243 1.00 92.62 197 ASP A C 1
ATOM 1505 O O . ASP A 1 197 ? 7.166 7.924 -24.399 1.00 92.62 197 ASP A O 1
ATOM 1509 N N . TYR A 1 198 ? 5.040 8.095 -23.712 1.00 94.00 198 TYR A N 1
ATOM 1510 C CA . TYR A 1 198 ? 4.945 6.745 -23.153 1.00 94.00 198 TYR A CA 1
ATOM 1511 C C . TYR A 1 198 ? 3.714 5.994 -23.669 1.00 94.00 198 TYR A C 1
ATOM 1513 O O . TYR A 1 198 ? 2.740 6.568 -24.151 1.00 94.00 198 TYR A O 1
ATOM 1521 N N . MET A 1 199 ? 3.734 4.671 -23.527 1.00 94.69 199 MET A N 1
ATOM 1522 C CA . MET A 1 199 ? 2.599 3.808 -23.850 1.00 94.69 199 MET A CA 1
ATOM 1523 C C . MET A 1 199 ? 2.503 2.645 -22.866 1.00 94.69 199 MET A C 1
ATOM 1525 O O . MET A 1 199 ? 3.484 2.265 -22.226 1.00 94.69 199 MET A O 1
ATOM 1529 N N . TYR A 1 200 ? 1.319 2.052 -22.766 1.00 93.88 200 TYR A N 1
ATOM 1530 C CA . TYR A 1 200 ? 1.125 0.785 -22.076 1.00 93.88 200 TYR A CA 1
ATOM 1531 C C . TYR A 1 200 ? 1.368 -0.393 -23.019 1.00 93.88 200 TYR A C 1
ATOM 1533 O O . TYR A 1 200 ? 0.956 -0.367 -24.178 1.00 93.88 200 TYR A O 1
ATOM 1541 N N . LEU A 1 201 ? 1.958 -1.460 -22.478 1.00 92.62 201 LEU A N 1
ATOM 1542 C CA . LEU A 1 201 ? 1.971 -2.785 -23.092 1.00 92.62 201 LEU A CA 1
ATOM 1543 C C . LEU A 1 201 ? 0.763 -3.572 -22.569 1.00 92.62 201 LEU A C 1
ATOM 1545 O O . LEU A 1 201 ? 0.617 -3.777 -21.361 1.00 92.62 201 LEU A O 1
ATOM 1549 N N . CYS A 1 202 ? -0.127 -3.988 -23.464 1.00 88.06 202 CYS A N 1
ATOM 1550 C CA . CYS A 1 202 ? -1.367 -4.663 -23.104 1.00 88.06 202 CYS A CA 1
ATOM 1551 C C . CYS A 1 202 ? -1.167 -6.183 -23.012 1.00 88.06 202 CYS A C 1
ATOM 1553 O O . CYS A 1 202 ? -0.384 -6.770 -23.755 1.00 88.06 202 CYS A O 1
ATOM 1555 N N . TYR A 1 203 ? -1.970 -6.857 -22.181 1.00 81.44 203 TYR A N 1
ATOM 1556 C CA . TYR A 1 203 ? -1.939 -8.323 -22.059 1.00 81.44 203 TYR A CA 1
ATOM 1557 C C . TYR A 1 203 ? -2.186 -9.070 -23.386 1.00 81.44 203 TYR A C 1
ATOM 1559 O O . TYR A 1 203 ? -1.683 -10.169 -23.592 1.00 81.44 203 TYR A O 1
ATOM 1567 N N . ASN A 1 204 ? -2.946 -8.474 -24.310 1.00 81.75 204 ASN A N 1
ATOM 1568 C CA . ASN A 1 204 ? -3.226 -9.056 -25.627 1.00 81.75 204 ASN A CA 1
ATOM 1569 C C . ASN A 1 204 ? -2.089 -8.863 -26.653 1.00 81.75 204 ASN A C 1
ATOM 1571 O O . ASN A 1 204 ? -2.286 -9.186 -27.822 1.00 81.75 204 ASN A O 1
ATOM 1575 N N . GLY A 1 205 ? -0.939 -8.316 -26.243 1.00 81.88 205 GLY A N 1
ATOM 1576 C CA . GLY A 1 205 ? 0.218 -8.070 -27.107 1.00 81.88 205 GLY A CA 1
ATOM 1577 C C . GLY A 1 205 ? 0.154 -6.779 -27.929 1.00 81.88 205 GLY A C 1
ATOM 1578 O O . GLY A 1 205 ? 1.075 -6.519 -28.697 1.00 81.88 205 GLY A O 1
ATOM 1579 N N . ASN A 1 206 ? -0.902 -5.971 -27.782 1.00 90.56 206 ASN A N 1
ATOM 1580 C CA . ASN A 1 206 ? -0.988 -4.641 -28.393 1.00 90.56 206 ASN A CA 1
ATOM 1581 C C . ASN A 1 206 ? -0.410 -3.555 -27.474 1.00 90.56 206 ASN A C 1
ATOM 1583 O O . ASN A 1 206 ? -0.156 -3.796 -26.293 1.00 90.56 206 ASN A O 1
ATOM 1587 N N . ASN A 1 207 ? -0.295 -2.339 -28.009 1.00 93.25 207 ASN A N 1
ATOM 1588 C CA . ASN A 1 207 ? 0.053 -1.141 -27.249 1.00 93.25 207 ASN A CA 1
ATOM 1589 C C . ASN A 1 207 ? -1.191 -0.268 -27.028 1.00 93.25 207 ASN A C 1
ATOM 1591 O O . ASN A 1 207 ? -2.106 -0.268 -27.854 1.00 93.25 207 ASN A O 1
ATOM 1595 N N . GLY A 1 208 ? -1.218 0.480 -25.926 1.00 91.56 208 GLY A N 1
ATOM 1596 C CA . GLY A 1 208 ? -2.294 1.415 -25.593 1.00 91.56 208 GLY A CA 1
ATOM 1597 C C . GLY A 1 208 ? -1.759 2.769 -25.146 1.00 91.56 208 GLY A C 1
ATOM 1598 O O . GLY A 1 208 ? -0.673 2.862 -24.579 1.00 91.56 208 GLY A O 1
ATOM 1599 N N . GLU A 1 209 ? -2.530 3.825 -25.382 1.00 94.00 209 GLU A N 1
ATOM 1600 C CA . GLU A 1 209 ? -2.170 5.177 -24.942 1.00 94.00 209 GLU A CA 1
ATOM 1601 C C . GLU A 1 209 ? -2.267 5.307 -23.415 1.00 94.00 209 GLU A C 1
ATOM 1603 O O . GLU A 1 209 ? -3.083 4.642 -22.757 1.00 94.00 209 GLU A O 1
ATOM 1608 N N . ILE A 1 210 ? -1.473 6.214 -22.842 1.00 90.06 210 ILE A N 1
ATOM 1609 C CA . ILE A 1 210 ? -1.597 6.574 -21.428 1.00 90.06 210 ILE A CA 1
ATOM 1610 C C . ILE A 1 210 ? -3.017 7.091 -21.158 1.00 90.06 210 ILE A C 1
ATOM 1612 O O . ILE A 1 210 ? -3.559 7.912 -21.889 1.00 90.06 210 ILE A O 1
ATOM 1616 N N . GLY A 1 211 ? -3.647 6.558 -20.109 1.00 84.69 211 GLY A N 1
ATOM 1617 C CA . GLY A 1 211 ? -5.070 6.762 -19.816 1.00 84.69 211 GLY A CA 1
ATOM 1618 C C . GLY A 1 211 ? -5.974 5.590 -20.220 1.00 84.69 211 GLY A C 1
ATOM 1619 O O . GLY A 1 211 ? -6.981 5.361 -19.554 1.00 84.69 211 GLY A O 1
ATOM 1620 N N . GLN A 1 212 ? -5.585 4.741 -21.180 1.00 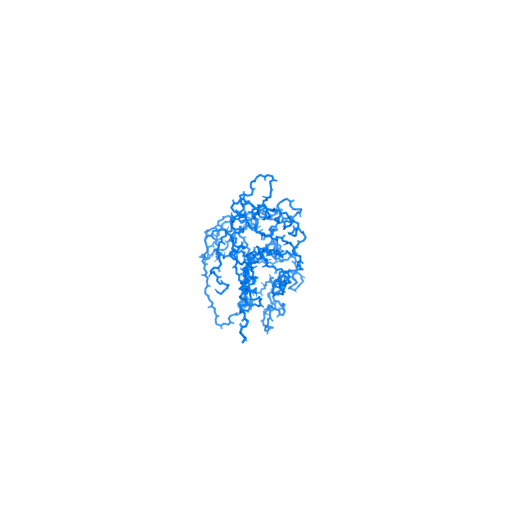89.25 212 GLN A N 1
ATOM 1621 C CA . GLN A 1 212 ? -6.385 3.580 -21.620 1.00 89.25 212 GLN A CA 1
ATOM 1622 C C . GLN A 1 212 ? -6.243 2.331 -20.722 1.00 89.25 212 GLN A C 1
ATOM 1624 O O . GLN A 1 212 ? -6.626 1.220 -21.101 1.00 89.25 212 GLN A O 1
ATOM 1629 N N . HIS A 1 213 ? -5.726 2.503 -19.506 1.00 84.88 213 HIS A N 1
ATOM 1630 C CA . HIS A 1 213 ? -5.357 1.434 -18.574 1.00 84.88 213 HIS A CA 1
ATOM 1631 C C . HIS A 1 213 ? -6.484 0.437 -18.257 1.00 84.88 213 HIS A C 1
ATOM 1633 O O . HIS A 1 213 ? -6.214 -0.736 -18.026 1.00 84.88 213 HIS A O 1
ATOM 1639 N N . VAL A 1 214 ? -7.756 0.854 -18.291 1.00 81.38 214 VAL A N 1
ATOM 1640 C CA . VAL A 1 214 ? -8.907 -0.047 -18.072 1.00 81.38 214 VAL A CA 1
ATOM 1641 C C . VAL A 1 214 ? -8.948 -1.176 -19.108 1.00 81.38 214 VAL A C 1
ATOM 1643 O O . VAL A 1 214 ? -9.296 -2.307 -18.776 1.00 81.38 214 VAL A O 1
ATOM 1646 N N . ARG A 1 215 ? -8.579 -0.881 -20.360 1.00 85.25 215 ARG A N 1
ATOM 1647 C CA . ARG A 1 215 ? -8.557 -1.847 -21.471 1.00 85.25 215 ARG A CA 1
ATOM 1648 C C . ARG A 1 215 ? -7.158 -2.400 -21.751 1.00 85.25 215 ARG A C 1
ATOM 1650 O O . ARG A 1 215 ? -7.048 -3.482 -22.316 1.00 85.25 215 ARG A O 1
ATOM 1657 N N . CYS A 1 216 ? -6.116 -1.671 -21.358 1.00 87.88 216 CYS A N 1
ATOM 1658 C CA . CYS A 1 216 ? -4.719 -2.031 -21.563 1.00 87.88 216 CYS A CA 1
ATOM 1659 C C . CYS A 1 216 ? -3.975 -2.090 -20.221 1.00 87.88 216 CYS A C 1
ATOM 1661 O O . CYS A 1 216 ? -3.399 -1.107 -19.763 1.00 87.88 216 CYS A O 1
ATOM 1663 N N . ASN A 1 217 ? -4.021 -3.251 -19.568 1.00 85.88 217 ASN A N 1
ATOM 1664 C CA . ASN A 1 217 ? -3.274 -3.553 -18.347 1.00 85.88 217 ASN A CA 1
ATOM 1665 C C . ASN A 1 217 ? -2.817 -5.018 -18.362 1.00 85.88 217 ASN A C 1
ATOM 1667 O O . ASN A 1 217 ? -3.365 -5.832 -19.108 1.00 85.88 217 ASN A O 1
ATOM 1671 N N . LEU A 1 218 ? -1.810 -5.339 -17.548 1.00 83.81 218 LEU A N 1
ATOM 1672 C CA . LEU A 1 218 ? -1.335 -6.715 -17.360 1.00 83.81 218 LEU A CA 1
ATOM 1673 C C . LEU A 1 218 ? -2.262 -7.513 -16.447 1.00 83.81 218 LEU A C 1
ATOM 1675 O O . LEU A 1 218 ? -2.542 -8.680 -16.697 1.00 83.81 218 LEU A O 1
ATOM 1679 N N . ALA A 1 219 ? -2.719 -6.874 -15.378 1.00 71.31 219 ALA A N 1
ATOM 1680 C CA . ALA A 1 219 ? -3.666 -7.433 -14.441 1.00 71.31 219 ALA A CA 1
ATOM 1681 C C . ALA A 1 219 ? -4.305 -6.305 -13.638 1.00 71.31 219 ALA A C 1
ATOM 1683 O O . ALA A 1 219 ? -3.729 -5.229 -13.449 1.00 71.31 219 ALA A O 1
ATOM 1684 N N . LYS A 1 220 ? -5.469 -6.612 -13.081 1.00 64.88 220 LYS A N 1
ATOM 1685 C CA . LYS A 1 220 ? -6.057 -5.844 -11.998 1.00 64.88 220 LYS A CA 1
ATOM 1686 C C . LYS A 1 220 ? -5.863 -6.644 -10.719 1.00 64.88 220 LYS A C 1
ATOM 1688 O O . LYS A 1 220 ? -6.344 -7.769 -10.626 1.00 64.88 220 LYS A O 1
ATOM 1693 N N . VAL A 1 221 ? -5.109 -6.088 -9.780 1.00 62.41 221 VAL A N 1
ATOM 1694 C CA . VAL A 1 221 ? -4.758 -6.729 -8.506 1.00 62.41 221 VAL A CA 1
ATOM 1695 C C . VAL A 1 221 ? -5.712 -6.280 -7.394 1.00 62.41 221 VAL A C 1
ATOM 1697 O O . VAL A 1 221 ? -6.169 -5.132 -7.443 1.00 62.41 221 VAL A O 1
ATOM 1700 N N . PRO A 1 222 ? -6.035 -7.146 -6.408 1.00 49.91 222 PRO A N 1
ATOM 1701 C CA . PRO A 1 222 ? -6.698 -6.707 -5.186 1.00 49.91 222 PRO A CA 1
ATOM 1702 C C . PRO A 1 222 ? -5.832 -5.646 -4.510 1.00 49.91 222 PRO A C 1
ATOM 1704 O O . PRO A 1 222 ? -4.603 -5.646 -4.611 1.00 49.91 222 PRO A O 1
ATOM 1707 N N . ALA A 1 223 ? -6.501 -4.685 -3.899 1.00 61.47 223 ALA A N 1
ATOM 1708 C CA . ALA A 1 223 ? -5.859 -3.485 -3.414 1.00 61.47 223 ALA A CA 1
ATOM 1709 C C . ALA A 1 223 ? -5.004 -3.711 -2.162 1.00 61.47 223 ALA A C 1
ATOM 1711 O O . ALA A 1 223 ? -4.970 -4.806 -1.600 1.00 61.47 223 ALA A O 1
ATOM 1712 N N . HIS A 1 224 ? -4.368 -2.632 -1.689 1.00 84.44 224 HIS A N 1
ATOM 1713 C CA . HIS A 1 224 ? -3.840 -2.598 -0.329 1.00 84.44 224 HIS A CA 1
ATOM 1714 C C . HIS A 1 224 ? -4.964 -2.928 0.651 1.00 84.44 224 HIS A C 1
ATOM 1716 O O . HIS A 1 224 ? -6.120 -2.536 0.458 1.00 84.44 224 HIS A O 1
ATOM 1722 N N . ALA A 1 225 ? -4.619 -3.657 1.699 1.00 91.62 225 ALA A N 1
ATOM 1723 C CA . ALA A 1 225 ? -5.566 -4.078 2.710 1.00 91.62 225 ALA A CA 1
ATOM 1724 C C . ALA A 1 225 ? -5.068 -3.682 4.089 1.00 91.62 225 ALA A C 1
ATOM 1726 O O . ALA A 1 225 ? -3.872 -3.710 4.381 1.00 91.62 225 ALA A O 1
ATOM 1727 N N . VAL A 1 226 ? -6.016 -3.346 4.953 1.00 96.19 226 VAL A N 1
ATOM 1728 C CA . VAL A 1 226 ? -5.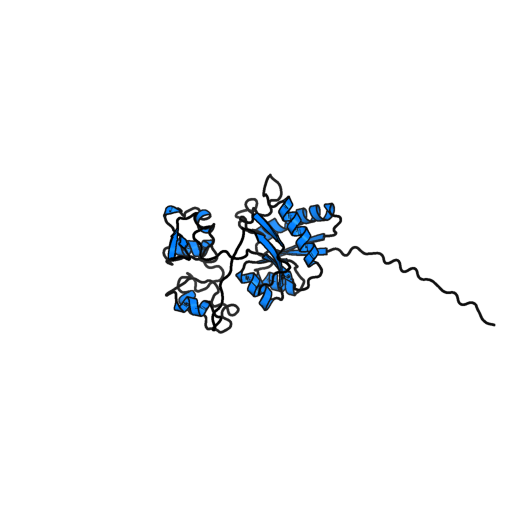772 -3.222 6.381 1.00 96.19 226 VAL A CA 1
ATOM 1729 C C . VAL A 1 226 ? -5.671 -4.630 6.944 1.00 96.19 226 VAL A C 1
ATOM 1731 O O . VAL A 1 226 ? -6.603 -5.424 6.826 1.00 96.19 226 VAL A O 1
ATOM 1734 N N . MET A 1 227 ? -4.542 -4.938 7.562 1.00 95.75 227 MET A N 1
ATOM 1735 C CA . MET A 1 227 ? -4.213 -6.250 8.099 1.00 95.75 227 MET A CA 1
ATOM 1736 C C . MET A 1 227 ? -4.213 -6.204 9.627 1.00 95.75 227 MET A C 1
ATOM 1738 O O . MET A 1 227 ? -3.785 -5.223 10.233 1.00 95.75 227 MET A O 1
ATOM 1742 N N . THR A 1 228 ? -4.664 -7.286 10.258 1.00 97.00 228 THR A N 1
ATOM 1743 C CA . THR A 1 228 ? -4.605 -7.483 11.715 1.00 97.00 228 THR A CA 1
ATOM 1744 C C . THR A 1 228 ? -4.117 -8.889 12.048 1.00 97.00 228 THR A C 1
ATOM 1746 O O . THR A 1 228 ? -4.003 -9.741 11.166 1.00 97.00 228 THR A O 1
ATOM 1749 N N . LYS A 1 229 ? -3.845 -9.166 13.324 1.00 96.44 229 LYS A N 1
ATOM 1750 C CA . LYS A 1 229 ? -3.474 -10.507 13.791 1.00 96.44 229 LYS A CA 1
ATOM 1751 C C . LYS A 1 229 ? -4.606 -11.512 13.533 1.00 96.44 229 LYS A C 1
ATOM 1753 O O . LYS A 1 229 ? -5.779 -11.243 13.793 1.00 96.44 229 LYS A O 1
ATOM 1758 N N . LYS A 1 230 ? -4.276 -12.708 13.053 1.00 94.25 230 LYS A N 1
ATOM 1759 C CA . LYS A 1 230 ? -5.244 -13.796 12.877 1.00 94.25 230 LYS A CA 1
ATOM 1760 C C . LYS A 1 230 ? -5.881 -14.148 14.224 1.00 94.25 230 LYS A C 1
ATOM 1762 O O . LYS A 1 230 ? -5.193 -14.309 15.228 1.00 94.25 230 LYS A O 1
ATOM 1767 N N . GLY A 1 231 ? -7.211 -14.245 14.241 1.00 92.06 231 GLY A N 1
ATOM 1768 C CA . GLY A 1 231 ? -7.980 -14.519 15.459 1.00 92.06 231 GLY A CA 1
ATOM 1769 C C . GLY A 1 231 ? -8.120 -13.331 16.420 1.00 92.06 231 GLY A C 1
ATOM 1770 O O . GLY A 1 231 ? -8.524 -13.537 17.561 1.00 92.06 231 GLY A O 1
ATOM 1771 N N . HIS A 1 232 ? -7.802 -12.100 15.998 1.00 93.94 232 HIS A N 1
ATOM 1772 C CA . HIS A 1 232 ? -7.977 -10.915 16.839 1.00 93.94 232 HIS A CA 1
ATOM 1773 C C . HIS A 1 232 ? -9.449 -10.729 17.256 1.00 93.94 232 HIS A C 1
ATOM 1775 O O . HIS A 1 232 ? -10.328 -10.600 16.402 1.00 93.94 232 HIS A O 1
ATOM 1781 N N . SER A 1 233 ? -9.724 -10.654 18.565 1.00 92.69 233 SER A N 1
ATOM 1782 C CA . SER A 1 233 ? -11.093 -10.589 19.118 1.00 92.69 233 SER A CA 1
ATOM 1783 C C . SER A 1 233 ? -11.896 -9.387 18.613 1.00 92.69 233 SER A C 1
ATOM 1785 O O . SER A 1 233 ? -13.104 -9.471 18.425 1.00 92.69 233 SER A O 1
ATOM 1787 N N . ASN A 1 234 ? -11.208 -8.275 18.353 1.00 93.69 234 ASN A N 1
ATOM 1788 C CA . ASN A 1 234 ? -11.821 -7.018 17.920 1.00 93.69 234 ASN A CA 1
ATOM 1789 C C . ASN A 1 234 ? -11.967 -6.881 16.389 1.00 93.69 234 ASN A C 1
ATOM 1791 O O . ASN A 1 234 ? -12.361 -5.813 15.925 1.00 93.69 234 ASN A O 1
ATOM 1795 N N . LYS A 1 235 ? -11.669 -7.924 15.590 1.00 93.31 235 LYS A N 1
ATOM 1796 C CA . LYS A 1 235 ? -11.676 -7.846 14.111 1.00 93.31 235 LYS A CA 1
ATOM 1797 C C . LYS A 1 235 ? -13.003 -7.302 13.560 1.00 93.31 235 LYS A C 1
ATOM 1799 O O . LYS A 1 235 ? -12.987 -6.382 12.751 1.00 93.31 235 LYS A O 1
ATOM 1804 N N . ALA A 1 236 ? -14.141 -7.804 14.044 1.00 92.94 236 ALA A N 1
ATOM 1805 C CA . ALA A 1 236 ? -15.468 -7.344 13.616 1.00 92.94 236 ALA A CA 1
ATOM 1806 C C . ALA A 1 236 ? -15.708 -5.851 13.911 1.00 92.94 236 ALA A C 1
ATOM 1808 O O . ALA A 1 236 ? -16.276 -5.126 13.094 1.00 92.94 236 ALA A O 1
ATOM 1809 N N . THR A 1 237 ? -15.222 -5.373 15.059 1.00 93.56 237 THR A N 1
ATOM 1810 C CA . THR A 1 237 ? -15.284 -3.957 15.436 1.00 93.56 237 THR A CA 1
ATOM 1811 C C . THR A 1 237 ? -14.451 -3.093 14.492 1.00 93.56 237 THR A C 1
ATOM 1813 O O . THR A 1 237 ? -14.928 -2.043 14.060 1.00 93.56 237 THR A O 1
ATOM 1816 N N . TYR A 1 238 ? -13.245 -3.546 14.128 1.00 95.62 238 TYR A N 1
ATOM 1817 C CA . TYR A 1 238 ? -12.378 -2.844 13.178 1.00 95.62 238 TYR A CA 1
ATOM 1818 C C . TYR A 1 238 ? -13.023 -2.713 11.798 1.00 95.62 238 TYR A C 1
ATOM 1820 O O . TYR A 1 238 ? -13.007 -1.627 11.229 1.00 95.62 238 TYR A O 1
ATOM 1828 N N . ILE A 1 239 ? -13.645 -3.781 11.291 1.00 94.44 239 ILE A N 1
ATOM 1829 C CA . ILE A 1 239 ? -14.367 -3.754 10.010 1.00 94.44 239 ILE A CA 1
ATOM 1830 C C . ILE A 1 239 ? -15.478 -2.703 10.059 1.00 94.44 239 ILE A C 1
ATOM 1832 O O . ILE A 1 239 ? -15.511 -1.787 9.241 1.00 94.44 239 ILE A O 1
ATOM 1836 N N . ASN A 1 240 ? -16.358 -2.794 11.059 1.00 93.69 240 ASN A N 1
ATOM 1837 C CA . ASN A 1 240 ? -17.522 -1.920 11.176 1.00 93.69 240 ASN A CA 1
ATOM 1838 C C . ASN A 1 240 ? -17.129 -0.434 11.248 1.00 93.69 240 ASN A C 1
ATOM 1840 O O . ASN A 1 240 ? -17.689 0.393 10.528 1.00 93.69 240 ASN A O 1
ATOM 1844 N N . ILE A 1 241 ? -16.145 -0.084 12.087 1.00 95.06 241 ILE A N 1
ATOM 1845 C CA . ILE A 1 241 ? -15.735 1.317 12.241 1.00 95.06 241 ILE A CA 1
ATOM 1846 C C . ILE A 1 241 ? -15.034 1.854 10.987 1.00 95.06 241 ILE A C 1
ATOM 1848 O O . ILE A 1 241 ? -15.273 2.997 10.603 1.00 95.06 241 ILE A O 1
ATOM 1852 N N . LEU A 1 242 ? -14.226 1.031 10.309 1.00 96.31 242 LEU A N 1
ATOM 1853 C CA . LEU A 1 242 ? -13.509 1.443 9.103 1.00 96.31 242 LEU A CA 1
ATOM 1854 C C . LEU A 1 242 ? -14.424 1.621 7.896 1.00 96.31 242 LEU A C 1
ATOM 1856 O O . LEU A 1 242 ? -14.264 2.592 7.159 1.00 96.31 242 LEU A O 1
ATOM 1860 N N . LEU A 1 243 ? -15.415 0.746 7.718 1.00 95.00 243 LEU A N 1
ATOM 1861 C CA . LEU A 1 243 ? -16.413 0.916 6.661 1.00 95.00 243 LEU A CA 1
ATOM 1862 C C . LEU A 1 243 ? -17.242 2.189 6.882 1.00 95.00 243 LEU A C 1
ATOM 1864 O O . LEU A 1 243 ? -17.455 2.949 5.941 1.00 95.00 243 LEU A O 1
ATOM 1868 N N . LYS A 1 244 ? -17.632 2.488 8.128 1.00 94.50 244 LYS A N 1
ATOM 1869 C CA . LYS A 1 244 ? -18.322 3.746 8.466 1.00 94.50 244 LYS A CA 1
ATOM 1870 C C . LYS A 1 244 ? -17.454 4.976 8.231 1.00 94.50 244 LYS A C 1
ATOM 1872 O O . LYS A 1 244 ? -17.930 5.955 7.664 1.00 94.50 244 LYS A O 1
ATOM 1877 N N . ALA A 1 245 ? -16.185 4.926 8.631 1.00 95.25 245 ALA A N 1
ATOM 1878 C CA . ALA A 1 245 ? -15.242 6.005 8.359 1.00 95.25 245 ALA A CA 1
ATOM 1879 C C . ALA A 1 245 ? -15.107 6.251 6.851 1.00 95.25 245 ALA A C 1
ATOM 1881 O O . ALA A 1 245 ? -15.214 7.393 6.411 1.00 95.25 245 ALA A O 1
ATOM 1882 N N . SER A 1 246 ? -14.992 5.179 6.060 1.00 94.81 246 SER A N 1
ATOM 1883 C CA . SER A 1 246 ? -14.961 5.264 4.599 1.00 94.81 246 SER A CA 1
ATOM 1884 C C . SER A 1 246 ? -16.237 5.868 4.014 1.00 94.81 246 SER A C 1
ATOM 1886 O O . SER A 1 246 ? -16.144 6.637 3.065 1.00 94.81 246 SER A O 1
ATOM 1888 N N . MET A 1 247 ? -17.417 5.554 4.552 1.00 91.88 247 MET A N 1
ATOM 1889 C CA . MET A 1 247 ? -18.680 6.135 4.080 1.00 91.88 247 MET A CA 1
ATOM 1890 C C . MET A 1 247 ? -18.803 7.627 4.412 1.00 91.88 247 MET A C 1
ATOM 1892 O O . MET A 1 247 ? -19.316 8.390 3.598 1.00 91.88 247 MET A O 1
ATOM 1896 N N . ASN A 1 248 ? -18.332 8.042 5.590 1.00 92.56 248 ASN A N 1
ATOM 1897 C CA . ASN A 1 248 ? -18.504 9.410 6.081 1.00 92.56 248 ASN A CA 1
ATOM 1898 C C . ASN A 1 248 ? -17.426 10.378 5.568 1.00 92.56 248 ASN A C 1
ATOM 1900 O O . ASN A 1 248 ? -17.715 11.558 5.386 1.00 92.56 248 ASN A O 1
ATOM 1904 N N . TYR A 1 249 ? -16.200 9.892 5.353 1.00 94.06 249 TYR A N 1
ATOM 1905 C CA . TYR A 1 249 ? -15.024 10.722 5.054 1.00 94.06 249 TYR A CA 1
ATOM 1906 C C . TYR A 1 249 ? -14.287 10.320 3.772 1.00 94.06 249 TYR A C 1
ATOM 1908 O O . TYR A 1 249 ? -13.291 10.948 3.430 1.00 94.06 249 TYR A O 1
ATOM 1916 N N . GLY A 1 250 ? -14.747 9.285 3.064 1.00 89.00 250 GLY A N 1
ATOM 1917 C CA . GLY A 1 250 ? -14.103 8.794 1.842 1.00 89.00 250 GLY A CA 1
ATOM 1918 C C . GLY A 1 250 ? -14.464 9.555 0.566 1.00 89.00 250 GLY A C 1
ATOM 1919 O O . GLY A 1 250 ? -13.861 9.306 -0.467 1.00 89.00 250 GLY A O 1
ATOM 1920 N N . ASN A 1 251 ? -15.432 10.479 0.604 1.00 87.00 251 ASN A N 1
ATOM 1921 C CA . ASN A 1 251 ? -15.706 11.362 -0.539 1.00 87.00 251 ASN A CA 1
ATOM 1922 C C . ASN A 1 251 ? -14.698 12.520 -0.655 1.00 87.00 251 ASN A C 1
ATOM 1924 O O . ASN A 1 251 ? -14.768 13.281 -1.618 1.00 87.00 251 ASN A O 1
ATOM 1928 N N . ASP A 1 252 ? -13.835 12.678 0.357 1.00 87.00 252 ASP A N 1
ATOM 1929 C CA . ASP A 1 252 ? -12.806 13.709 0.476 1.00 87.00 252 ASP A CA 1
ATOM 1930 C C . ASP A 1 252 ? -13.299 15.138 0.180 1.00 87.00 252 ASP A C 1
ATOM 1932 O O . ASP A 1 252 ? -12.554 15.992 -0.309 1.00 87.00 252 ASP A O 1
ATOM 1936 N N . ALA A 1 253 ? -14.568 15.417 0.496 1.00 78.94 253 ALA A N 1
ATOM 1937 C CA . ALA A 1 253 ? -15.198 16.708 0.258 1.00 78.94 253 ALA A CA 1
ATOM 1938 C C . ALA A 1 253 ? -15.105 17.639 1.482 1.00 78.94 253 ALA A C 1
ATOM 1940 O O . ALA A 1 253 ? -15.287 17.223 2.626 1.00 78.94 253 ALA A O 1
ATOM 1941 N N . GLY A 1 254 ? -14.911 18.935 1.222 1.00 77.94 254 GLY A N 1
ATOM 1942 C CA . GLY A 1 254 ? -14.885 19.989 2.243 1.00 77.94 254 GLY A CA 1
ATOM 1943 C C . GLY A 1 254 ? -13.552 20.129 2.990 1.00 77.94 254 GLY A C 1
ATOM 1944 O O . GLY A 1 254 ? -12.566 19.468 2.676 1.00 77.94 254 GLY A O 1
ATOM 1945 N N . ASP A 1 255 ? -13.538 21.006 3.998 1.00 78.19 255 ASP A N 1
ATOM 1946 C CA . ASP A 1 255 ? -12.323 21.407 4.737 1.00 78.19 255 ASP A CA 1
ATOM 1947 C C . ASP A 1 255 ? -11.994 20.492 5.939 1.00 78.19 255 ASP A C 1
ATOM 1949 O O . ASP A 1 255 ? -11.086 20.769 6.728 1.00 78.19 255 ASP A O 1
ATOM 1953 N N . GLY A 1 256 ? -12.770 19.418 6.121 1.00 87.38 256 GLY A N 1
ATOM 1954 C CA . GLY A 1 256 ? -12.641 18.468 7.225 1.00 87.38 256 GLY A CA 1
ATOM 1955 C C . GLY A 1 256 ? -11.500 17.459 7.055 1.00 87.38 256 GLY A C 1
ATOM 1956 O O . GLY A 1 256 ? -10.572 17.635 6.266 1.00 87.38 256 GLY A O 1
ATOM 1957 N N . PHE A 1 257 ? -11.552 16.370 7.828 1.00 94.38 257 PHE A N 1
ATOM 1958 C CA . PHE A 1 257 ? -10.670 15.227 7.584 1.00 94.38 257 PHE A CA 1
ATOM 1959 C C . PHE A 1 257 ? -11.044 14.568 6.254 1.00 94.38 257 PHE A C 1
ATOM 1961 O O . PHE A 1 257 ? -12.219 14.316 6.005 1.00 94.38 257 PHE A O 1
ATOM 1968 N N . ARG A 1 258 ? -10.039 14.275 5.430 1.00 94.38 258 ARG A N 1
ATOM 1969 C CA . ARG A 1 258 ? -10.190 13.581 4.152 1.00 94.38 258 ARG A CA 1
ATOM 1970 C C . ARG A 1 258 ? -9.435 12.262 4.241 1.00 94.38 258 ARG A C 1
ATOM 1972 O O . ARG A 1 258 ? -8.240 12.247 4.549 1.00 94.38 258 ARG A O 1
ATOM 1979 N N . MET A 1 259 ? -10.157 11.158 4.104 1.00 94.56 259 MET A N 1
ATOM 1980 C CA . MET A 1 259 ? -9.635 9.826 4.385 1.00 94.56 259 MET A CA 1
ATOM 1981 C C . MET A 1 259 ? -8.668 9.361 3.295 1.00 94.56 259 MET A C 1
ATOM 1983 O O . MET A 1 259 ? -7.580 8.872 3.621 1.00 94.56 259 MET A O 1
ATOM 1987 N N . PHE A 1 260 ? -9.015 9.585 2.027 1.00 93.88 260 PHE A N 1
ATOM 1988 C CA . PHE A 1 260 ? -8.232 9.167 0.862 1.00 93.88 260 PHE A CA 1
ATOM 1989 C C . PHE A 1 260 ? -7.588 10.366 0.151 1.00 93.88 260 PHE A C 1
ATOM 1991 O O . PHE A 1 260 ? -7.284 10.319 -1.029 1.00 93.88 260 PHE A O 1
ATOM 1998 N N . ASP A 1 261 ? -7.301 11.441 0.888 1.00 90.94 261 ASP A N 1
ATOM 1999 C CA . ASP A 1 261 ? -6.455 12.538 0.421 1.00 90.94 261 ASP A CA 1
ATOM 2000 C C . ASP A 1 261 ? -5.327 12.793 1.423 1.00 90.94 261 ASP A C 1
ATOM 2002 O O . ASP A 1 261 ? -5.512 12.796 2.645 1.00 90.94 261 ASP A O 1
ATOM 2006 N N . SER A 1 262 ? -4.123 12.999 0.899 1.00 92.00 262 SER A N 1
ATOM 2007 C CA . SER A 1 262 ? -2.932 13.292 1.696 1.00 92.00 262 SER A CA 1
ATOM 2008 C C . SER A 1 262 ? -2.389 14.706 1.476 1.00 92.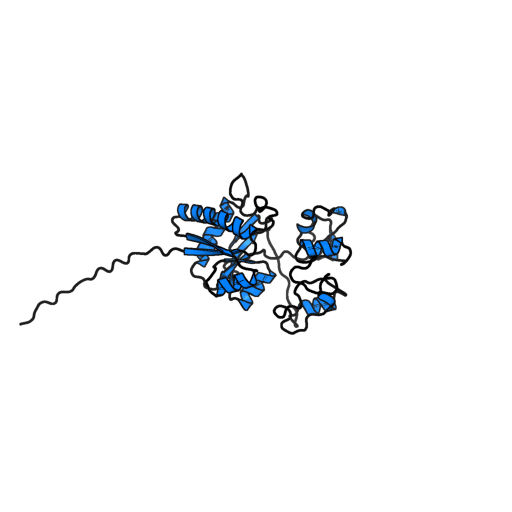00 262 SER A C 1
ATOM 2010 O O . SER A 1 262 ? -1.391 15.072 2.097 1.00 92.00 262 SER A O 1
ATOM 2012 N N . SER A 1 263 ? -3.055 15.532 0.661 1.00 89.94 263 SER A N 1
ATOM 2013 C CA . SER A 1 263 ? -2.551 16.844 0.229 1.00 89.94 263 SER A CA 1
ATOM 2014 C C . SER A 1 263 ? -2.484 17.880 1.358 1.00 89.94 263 SER A C 1
ATOM 2016 O O . SER A 1 263 ? -1.702 18.826 1.283 1.00 89.94 263 SER A O 1
ATOM 2018 N N . LYS A 1 264 ? -3.229 17.672 2.455 1.00 93.12 264 LYS A N 1
ATOM 2019 C CA . LYS A 1 264 ? -3.125 18.481 3.687 1.00 93.12 264 LYS A CA 1
ATOM 2020 C C . LYS A 1 264 ? -1.765 18.330 4.386 1.00 93.12 264 LYS A C 1
ATOM 2022 O O . LYS A 1 264 ? -1.340 19.220 5.124 1.00 93.12 264 LYS A O 1
ATOM 2027 N N . TYR A 1 265 ? -1.088 17.202 4.198 1.00 92.06 265 TYR A N 1
ATOM 2028 C CA . TYR A 1 265 ? 0.169 16.890 4.868 1.00 92.06 265 TYR A CA 1
ATOM 2029 C C . TYR A 1 265 ? 1.331 17.260 3.940 1.00 92.06 265 TYR A C 1
ATOM 2031 O O . TYR A 1 265 ? 1.302 16.957 2.753 1.00 92.06 265 TYR A O 1
ATOM 2039 N N . ALA A 1 266 ? 2.355 17.947 4.454 1.00 87.25 266 ALA A N 1
ATOM 2040 C CA . ALA A 1 266 ? 3.453 18.461 3.630 1.00 87.25 266 ALA A CA 1
ATOM 2041 C C . ALA A 1 266 ? 4.152 17.341 2.833 1.00 87.25 266 ALA A C 1
ATOM 2043 O O . ALA A 1 266 ? 4.693 16.408 3.431 1.00 87.25 266 ALA A O 1
ATOM 2044 N N . ASN A 1 267 ? 4.140 17.456 1.496 1.00 80.50 267 ASN A N 1
ATOM 2045 C CA . ASN A 1 267 ? 4.589 16.426 0.544 1.00 80.50 267 ASN A CA 1
ATOM 2046 C C . ASN A 1 267 ? 3.934 15.046 0.772 1.00 80.50 267 ASN A C 1
ATOM 2048 O O . ASN A 1 267 ? 4.530 14.007 0.487 1.00 80.50 267 ASN A O 1
ATOM 2052 N N . GLY A 1 268 ? 2.726 15.033 1.337 1.00 78.62 268 GLY A N 1
ATOM 2053 C CA . GLY A 1 268 ? 1.961 13.837 1.640 1.00 78.62 268 GLY A CA 1
ATOM 2054 C C . GLY A 1 268 ? 1.405 13.212 0.370 1.00 78.62 268 GLY A C 1
ATOM 2055 O O . GLY A 1 268 ? 0.723 13.870 -0.409 1.00 78.62 268 GLY A O 1
ATOM 2056 N N . LYS A 1 269 ? 1.692 11.927 0.188 1.00 81.69 269 LYS A N 1
ATOM 2057 C CA . LYS A 1 269 ? 1.111 11.081 -0.851 1.00 81.69 269 LYS A CA 1
ATOM 2058 C C . LYS A 1 269 ? 0.875 9.712 -0.241 1.00 81.69 269 LYS A C 1
ATOM 2060 O O . LYS A 1 269 ? 1.795 9.176 0.385 1.00 81.69 269 LYS A O 1
ATOM 2065 N N . ASP A 1 270 ? -0.317 9.164 -0.447 1.00 83.12 270 ASP A N 1
ATOM 2066 C CA . ASP A 1 270 ? -0.667 7.800 -0.047 1.00 83.12 270 ASP A CA 1
ATOM 2067 C C . ASP A 1 270 ? -0.439 7.511 1.456 1.00 83.12 270 ASP A C 1
ATOM 2069 O O . ASP A 1 270 ? 0.205 6.522 1.815 1.00 83.12 270 ASP A O 1
ATOM 2073 N N . LEU A 1 271 ? -0.887 8.410 2.339 1.00 91.25 271 LEU A N 1
ATOM 2074 C CA . LEU A 1 271 ? -0.732 8.280 3.792 1.00 91.25 271 LEU A CA 1
ATOM 2075 C C . LEU A 1 271 ? -1.924 7.519 4.397 1.00 91.25 271 LEU A C 1
ATOM 2077 O O . LEU A 1 271 ? -3.066 7.959 4.224 1.00 91.25 271 LEU A O 1
ATOM 2081 N N . LEU A 1 272 ? -1.662 6.445 5.160 1.00 94.75 272 LEU A N 1
ATOM 2082 C CA . LEU A 1 272 ? -2.608 5.444 5.699 1.00 94.75 272 LEU A CA 1
ATOM 2083 C C . LEU A 1 272 ? -3.322 4.619 4.642 1.00 94.75 272 LEU A C 1
ATOM 2085 O O . LEU A 1 272 ? -3.384 3.398 4.751 1.00 94.75 272 LEU A O 1
ATOM 2089 N N . PHE A 1 273 ? -3.873 5.304 3.652 1.00 93.88 273 PHE A N 1
ATOM 2090 C CA . PHE A 1 273 ? -4.551 4.735 2.510 1.00 93.88 273 PHE A CA 1
ATOM 2091 C C . PHE A 1 273 ? -4.035 5.395 1.239 1.00 93.88 273 PHE A C 1
ATOM 2093 O O . PHE A 1 273 ? -3.516 6.516 1.279 1.00 93.88 273 PHE A O 1
ATOM 2100 N N . LYS A 1 274 ? -4.194 4.729 0.094 1.00 85.31 274 LYS A N 1
ATOM 2101 C CA . LYS A 1 274 ? -3.902 5.376 -1.190 1.00 85.31 274 LYS A CA 1
ATOM 2102 C C . LYS A 1 274 ? -4.830 6.540 -1.461 1.00 85.31 274 LYS A C 1
ATOM 2104 O O . LYS A 1 274 ? -6.034 6.424 -1.235 1.00 85.31 274 LYS A O 1
ATOM 2109 N N . ASP A 1 275 ? -4.272 7.583 -2.076 1.00 84.31 275 ASP A N 1
ATOM 2110 C CA . ASP A 1 275 ? -5.051 8.769 -2.435 1.00 84.31 275 ASP A CA 1
ATOM 2111 C C . ASP A 1 275 ? -6.035 8.499 -3.595 1.00 84.31 275 ASP A C 1
ATOM 2113 O O . ASP A 1 275 ? -6.941 9.268 -3.883 1.00 84.31 275 ASP A O 1
ATOM 2117 N N . SER A 1 276 ? -5.850 7.377 -4.297 1.00 77.56 276 SER A N 1
ATOM 2118 C CA . SER A 1 276 ? -6.743 6.908 -5.359 1.00 77.56 276 SER A CA 1
ATOM 2119 C C . SER A 1 276 ? -7.875 6.005 -4.858 1.00 77.56 276 SER A C 1
ATOM 2121 O O . SER A 1 276 ? -8.570 5.410 -5.679 1.00 77.56 276 SER A O 1
ATOM 2123 N N . THR A 1 277 ? -8.003 5.790 -3.547 1.00 81.69 277 THR A N 1
ATOM 2124 C CA . THR A 1 277 ? -9.014 4.886 -2.979 1.00 81.69 277 THR A CA 1
ATOM 2125 C C . THR A 1 277 ? -10.399 5.505 -3.094 1.00 81.69 277 THR A C 1
ATOM 2127 O O . THR A 1 277 ? -10.600 6.633 -2.671 1.00 81.69 277 THR A O 1
ATOM 2130 N N . GLU A 1 278 ? -11.373 4.761 -3.624 1.00 84.19 278 GLU A N 1
ATOM 2131 C CA . GLU A 1 278 ? -12.759 5.251 -3.690 1.00 84.19 278 GLU A CA 1
ATOM 2132 C C . GLU A 1 278 ? -13.541 4.920 -2.415 1.00 84.19 278 GLU A C 1
ATOM 2134 O O . GLU A 1 278 ? -14.379 5.689 -1.950 1.00 84.19 278 GLU A O 1
ATOM 2139 N N . LYS A 1 279 ? -13.309 3.725 -1.866 1.00 88.00 279 LYS A N 1
ATOM 2140 C CA . LYS A 1 279 ? -13.951 3.227 -0.647 1.00 88.00 279 LYS A CA 1
ATOM 2141 C C . LYS A 1 279 ? -13.172 2.060 -0.062 1.00 88.00 279 LYS A C 1
ATOM 2143 O O . LYS A 1 279 ? -12.392 1.420 -0.763 1.00 88.00 279 LYS A O 1
ATOM 2148 N N . LEU A 1 280 ? -13.455 1.729 1.191 1.00 92.44 280 LEU A N 1
ATOM 2149 C CA . LEU A 1 280 ? -13.076 0.451 1.783 1.00 92.44 280 LEU A CA 1
ATOM 2150 C C . LEU A 1 280 ? -14.174 -0.594 1.552 1.00 92.44 280 LEU A C 1
ATOM 2152 O O . LEU A 1 280 ? -15.364 -0.275 1.540 1.00 92.44 280 LEU A O 1
ATOM 2156 N N . VAL A 1 281 ? -13.773 -1.848 1.373 1.00 90.38 281 VAL A N 1
ATOM 2157 C CA . VAL A 1 281 ? -14.669 -3.002 1.230 1.00 90.38 281 VAL A CA 1
ATOM 2158 C C . VAL A 1 281 ? -14.317 -4.080 2.247 1.00 90.38 281 VAL A C 1
ATOM 2160 O O . VAL A 1 281 ? -13.152 -4.257 2.605 1.00 90.38 281 VAL A O 1
ATOM 2163 N N . ASP A 1 282 ? -15.336 -4.792 2.726 1.00 90.06 282 ASP A N 1
ATOM 2164 C CA . ASP A 1 282 ? -15.146 -5.940 3.609 1.00 90.06 282 ASP A CA 1
ATOM 2165 C C . ASP A 1 282 ? -14.500 -7.090 2.825 1.00 90.06 282 ASP A C 1
ATOM 2167 O O . ASP A 1 282 ? -15.001 -7.508 1.781 1.00 90.06 282 ASP A O 1
ATOM 2171 N N . VAL A 1 283 ? -13.373 -7.582 3.332 1.00 85.88 283 VAL A N 1
ATOM 2172 C CA . VAL A 1 283 ? -12.643 -8.743 2.799 1.00 85.88 283 VAL A CA 1
ATOM 2173 C C . VAL A 1 283 ? -12.292 -9.718 3.921 1.00 85.88 283 VAL A C 1
ATOM 2175 O O . VAL A 1 283 ? -11.345 -10.491 3.823 1.00 85.88 283 VAL A O 1
ATOM 2178 N N . SER A 1 284 ? -13.025 -9.663 5.029 1.00 75.62 284 SER A N 1
ATOM 2179 C CA . SER A 1 284 ? -12.703 -10.407 6.243 1.00 75.62 284 SER A CA 1
ATOM 2180 C C . SER A 1 284 ? -12.818 -11.924 6.101 1.00 75.62 284 SER A C 1
ATOM 2182 O O . SER A 1 284 ? -12.130 -12.634 6.846 1.00 75.62 284 SER A O 1
ATOM 2184 N N . ASP A 1 285 ? -13.608 -12.379 5.125 1.00 73.69 285 ASP A N 1
ATOM 2185 C CA . ASP A 1 285 ? -13.750 -13.775 4.697 1.00 73.69 285 ASP A CA 1
ATOM 2186 C C . ASP A 1 285 ? -12.673 -14.219 3.688 1.00 73.69 285 ASP A C 1
ATOM 2188 O O . ASP A 1 285 ? -12.586 -15.402 3.361 1.00 73.69 285 ASP A O 1
ATOM 2192 N N . GLN A 1 286 ? -11.846 -13.299 3.178 1.00 67.75 286 GLN A N 1
ATOM 2193 C CA . GLN A 1 286 ? -10.792 -13.618 2.215 1.00 67.75 286 GLN A CA 1
ATOM 2194 C C . GLN A 1 286 ? -9.490 -14.020 2.925 1.00 67.75 286 GLN A C 1
ATOM 2196 O O . GLN A 1 286 ? -9.090 -13.435 3.939 1.00 67.75 286 GLN A O 1
ATOM 2201 N N . SER A 1 287 ? -8.809 -15.029 2.381 1.00 58.12 287 SER A N 1
ATOM 2202 C CA . SER A 1 287 ? -7.442 -15.392 2.757 1.00 58.12 287 SER A CA 1
ATOM 2203 C C . SER A 1 287 ? -6.421 -14.626 1.921 1.00 58.12 287 SER A C 1
ATOM 2205 O O . SER A 1 287 ? -6.716 -14.143 0.834 1.00 58.12 287 SER A O 1
ATOM 2207 N N . TYR A 1 288 ? -5.197 -14.533 2.441 1.00 55.03 288 TYR A N 1
ATOM 2208 C CA . TYR A 1 288 ? -4.032 -14.118 1.653 1.00 55.03 288 TYR A CA 1
ATOM 2209 C C . TYR A 1 288 ? -3.509 -15.246 0.736 1.00 55.03 288 TYR A C 1
ATOM 2211 O O . TYR A 1 288 ? -2.599 -15.008 -0.057 1.00 55.03 288 TYR A O 1
ATOM 2219 N N . GLU A 1 289 ? -4.026 -16.467 0.927 1.00 43.69 289 GLU A N 1
ATOM 2220 C CA . GLU A 1 289 ? -3.811 -17.656 0.089 1.00 43.69 289 GLU A CA 1
ATOM 2221 C C . GLU A 1 289 ? -4.701 -17.624 -1.150 1.00 43.69 289 GLU A C 1
ATOM 2223 O O . GLU A 1 289 ? -5.893 -17.265 -0.979 1.00 43.69 289 GLU A O 1
#

pLDDT: mean 83.91, std 15.37, range [31.55, 98.44]

Secondary structure (DSSP, 8-state):
--------------------EEEEEEESSHHHHHHHHHHHHHHHHHHHHTT--EEEEEEE-SSHHHHHHHHHTTS--BEEE-HHHHHHHHHHH-EEEEEEEESS--B-----TT--HHHHHHHH-SS---TTTTSTTT-TTS-S-GGGGTTSTTTT-TT-TT-HHHHHHHHHHTTS-S-----TTTGGG-TT--GGG-EEEPTTS-EEETT-TTTS-S-B----EEEEETT-TTHHHHHHHHHHHHHHHTT--SSS--SS--TTSTT--S-SS-TT--EEEE-TT----

Organism: Stylophora pistillata (NCBI:txid50429)

Foldseek 3Di:
DDDDDDDDDPPPPPPPPQPAAEAEEEFQDPLLQVLQVQVQVVLVVLCVVVVHRYRYHYDYDNDLVRVLVCQLVVVHFKAWDWLVSQLCSVPPRQKFFQWFFDPDDWDDDDDDDVPQVQLVVCVVDVAACDAQCQPCVNPVPNRRDQRNRPLFPPGNHNPTCLPDQLSQVVCCVVVSDVDGDHDLCNQVPDPPHDQVVDWAQACVRDIHGRVPCVRRDVTDDTGTGMMGHNPPPCSVVVNVSQQVCQVVQLVVDDPGSHDLDSVVGVVGAQRRHHVSGNGIGGPRVPGSD

Sequence (289 aa):
MLGPLTFLSALVFVLGHGHATHMRWCTIKDQEQKKCQDFEKVLMNISSEHNMTLEPKCVQGSNAIDCMEKIKNGEADLITLDGGEIYVAGKNYDMTPVVAESYGEPKYMTQDSTCNPYVSAGNYFAKSCVPRVKEAKIDTTGKNPRNLCELCPMECDKDGEYSGYSGAFKCLVNDVGEVAFVKHTTVASEPNAKADDYMYLCYNGNNGEIGQHVRCNLAKVPAHAVMTKKGHSNKATYINILLKASMNYGNDAGDGFRMFDSSKYANGKDLLFKDSTEKLVDVSDQSYE

InterPro domains:
  IPR001156 Transferrin-like domain [PF00405] (23-106)
  IPR001156 Transferrin-like domain [PF00405] (121-286)
  IPR001156 Transferrin-like domain [PR00422] (58-76)
  IPR001156 Transferrin-like domain [PR00422] (76-90)
  IPR001156 Transferrin-like domain [PR00422] (269-287)
  IPR001156 Transferrin-like domain [PS51408] (23-289)
  IPR001156 Transferrin-like domain [SM00094] (23-287)
  IPR018195 Transferrin family, iron binding site [PS00206] (165-181)
  IPR018195 Transferrin family, iron binding site [PS00207] (197-227)